Protein AF-A0A7S0PAM9-F1 (afdb_monomer)

Organism: Cafeteria roenbergensis (NCBI:txid33653)

Sequence (234 aa):
PPPTPGAPRRSMYDPDELAEEQRERNLRQQLNKAFRNFVQKTELVAQSEPHSSALEFDAPSRDLSFHGRALREMVEISPCRDCIVSLSENPPFVLSLDDVEHVHFERVIYGAKNFDIAFVLKASAVEPGQDEVRMVTMVPMQHLDTLQKWLVDVVEQLYTQGTRAMNWKTMMAVAREPSFYSDKDEDGEPKPIGWAFLMDSTEGGEEEEDEEEEGEAFEADEDDDDDDDDDDDD

Solvent-accessible surface area (backbone atoms only — not comparable to full-atom values): 14348 Å² total; per-residue (Å²): 134,83,82,83,82,72,82,79,74,80,64,95,69,47,73,66,59,55,54,48,54,52,49,52,53,51,50,52,52,51,49,54,51,51,51,52,54,49,53,55,52,50,34,55,53,30,66,70,37,97,83,48,67,80,55,75,87,79,61,67,39,73,91,67,43,45,55,24,27,62,75,89,54,82,38,65,36,24,39,38,85,62,34,39,35,25,80,89,51,88,81,59,48,77,43,55,53,86,36,48,68,42,37,38,35,24,33,64,46,95,88,50,68,40,27,31,38,38,37,32,44,33,77,89,66,47,56,95,92,55,73,58,57,51,50,36,33,66,28,48,48,90,47,49,68,60,50,56,47,42,32,47,79,72,68,69,42,71,69,41,51,30,60,56,81,78,63,57,74,61,49,53,58,52,64,70,40,76,60,35,68,28,57,36,51,98,90,64,50,81,42,60,46,46,76,53,48,51,52,56,69,62,74,54,92,66,78,83,70,81,83,74,76,91,84,84,91,84,80,88,80,88,76,90,75,89,77,89,81,89,83,90,86,138

InterPro domains:
  IPR011993 PH-like domain superfamily [G3DSA:2.30.29.30] (59-203)
  IPR013719 Histone chaperone RTT106/FACT complex subunit SPT16-like, middle domain [PF08512] (74-151)
  IPR013719 Histone chaperone RTT106/FACT complex subunit SPT16-like, middle domain [SM01287] (66-161)
  IPR040258 FACT complex subunit Spt16 [PTHR13980] (8-233)
  IPR056595 FACT complex subunit SPT16, PH-like domain [PF24824] (9-41)

Mean predicted aligned error: 12.61 Å

Radius of gyration: 29.46 Å; Cα contacts (8 Å, |Δi|>4): 271; chains: 1; bounding box: 86×68×100 Å

Foldseek 3Di:
DDDDDDDDDPPPDDVVVVVVVVVVVVVVVVVVVVVVVVQVVVQVVLVVDPPRDNDHDKDFDPVLWFWWPQDHDTFIWTDIQQWIWGDPDPPIDIGGLVQFDAKEKEQPDPPDQWIKIKGAGDPVNDDPPDDRIGMTTRTGPVSVVVVCCCCCVRVVHDYYYYNHDDPVVVVVVVLPDPCQQDQADPVRDGDDGHPRVSNVNHVDPDDPPPPPDDDDDDDDDDDDDDDDDDDDDD

Structure (mmCIF, N/CA/C/O backbone):
data_AF-A0A7S0PAM9-F1
#
_entry.id   AF-A0A7S0PAM9-F1
#
loop_
_atom_site.group_PDB
_atom_site.id
_atom_site.type_symbol
_atom_site.label_atom_id
_atom_site.label_alt_id
_atom_site.label_comp_id
_atom_site.label_asym_id
_atom_site.label_entity_id
_atom_site.label_seq_id
_atom_site.pdbx_PDB_ins_code
_atom_site.Cartn_x
_atom_site.Cartn_y
_atom_site.Cartn_z
_atom_site.occupancy
_atom_site.B_iso_or_equiv
_atom_site.auth_seq_id
_atom_site.auth_comp_id
_atom_site.auth_asym_id
_atom_site.auth_atom_id
_atom_site.pdbx_PDB_model_num
ATOM 1 N N . PRO A 1 1 ? 15.109 8.811 68.783 1.00 47.62 1 PRO A N 1
ATOM 2 C CA . PRO A 1 1 ? 13.958 8.950 67.859 1.00 47.62 1 PRO A CA 1
ATOM 3 C C . PRO A 1 1 ? 13.937 7.815 66.822 1.00 47.62 1 PRO A C 1
ATOM 5 O O . PRO A 1 1 ? 14.925 7.653 66.110 1.00 47.62 1 PRO A O 1
ATOM 8 N N . PRO A 1 2 ? 12.882 6.984 66.772 1.00 51.91 2 PRO A N 1
ATOM 9 C CA . PRO A 1 2 ? 12.779 5.953 65.748 1.00 51.91 2 PRO A CA 1
ATOM 10 C C . PRO A 1 2 ? 12.394 6.583 64.394 1.00 51.91 2 PRO A C 1
ATOM 12 O O . PRO A 1 2 ? 11.763 7.644 64.378 1.00 51.91 2 PRO A O 1
ATOM 15 N N . PRO A 1 3 ? 12.779 5.961 63.267 1.00 49.53 3 PRO A N 1
ATOM 16 C CA . PRO A 1 3 ? 12.443 6.439 61.931 1.00 49.53 3 PRO A CA 1
ATOM 17 C C . PRO A 1 3 ? 10.945 6.262 61.646 1.00 49.53 3 PRO A C 1
ATOM 19 O O . PRO A 1 3 ? 10.319 5.290 62.071 1.00 49.53 3 PRO A O 1
ATOM 22 N N . THR A 1 4 ? 10.374 7.230 60.936 1.00 55.91 4 THR A N 1
ATOM 23 C CA . THR A 1 4 ? 8.979 7.270 60.487 1.00 55.91 4 THR A CA 1
ATOM 24 C C . THR A 1 4 ? 8.649 6.093 59.555 1.00 55.91 4 THR A C 1
ATOM 26 O O . THR A 1 4 ? 9.453 5.773 58.676 1.00 55.91 4 THR A O 1
ATOM 29 N N . PRO A 1 5 ? 7.479 5.435 59.694 1.00 51.19 5 PRO A N 1
ATOM 30 C CA . PRO A 1 5 ? 7.117 4.304 58.852 1.00 51.19 5 PRO A CA 1
ATOM 31 C C . PRO A 1 5 ? 6.585 4.773 57.494 1.00 51.19 5 PRO A C 1
ATOM 33 O O . PRO A 1 5 ? 5.637 5.548 57.434 1.00 51.19 5 PRO A O 1
ATOM 36 N N . GLY A 1 6 ? 7.175 4.223 56.431 1.00 47.38 6 GLY A N 1
ATOM 37 C CA . GLY A 1 6 ? 6.489 3.815 55.204 1.00 47.38 6 GLY A CA 1
ATOM 38 C C . GLY A 1 6 ? 5.752 4.896 54.418 1.00 47.38 6 GLY A C 1
ATOM 39 O O . GLY A 1 6 ? 4.567 5.131 54.635 1.00 47.38 6 GLY A O 1
ATOM 40 N N . ALA A 1 7 ? 6.410 5.423 53.383 1.00 55.78 7 ALA A N 1
ATOM 41 C CA . ALA A 1 7 ? 5.692 5.907 52.209 1.00 55.78 7 ALA A CA 1
ATOM 42 C C . ALA A 1 7 ? 4.709 4.811 51.739 1.00 55.78 7 ALA A C 1
ATOM 44 O O . ALA A 1 7 ? 5.107 3.638 51.668 1.00 55.78 7 ALA A O 1
ATOM 45 N N . PRO A 1 8 ? 3.4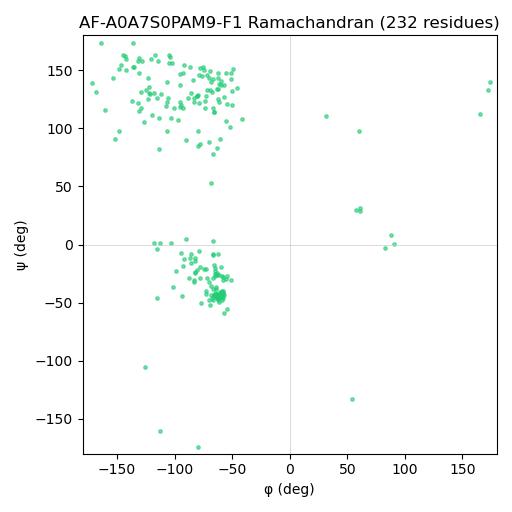37 5.144 51.459 1.00 54.22 8 PRO A N 1
ATOM 46 C CA . PRO A 1 8 ? 2.467 4.151 51.046 1.00 54.22 8 PRO A CA 1
ATOM 47 C C . PRO A 1 8 ? 2.942 3.542 49.731 1.00 54.22 8 PRO A C 1
ATOM 49 O O . PRO A 1 8 ? 3.236 4.236 48.756 1.00 54.22 8 PRO A O 1
ATOM 52 N N . ARG A 1 9 ? 3.050 2.213 49.730 1.00 56.53 9 ARG A N 1
ATOM 53 C CA . ARG A 1 9 ? 3.195 1.420 48.514 1.00 56.53 9 ARG A CA 1
ATOM 54 C C . ARG A 1 9 ? 2.090 1.872 47.563 1.00 56.53 9 ARG A C 1
ATOM 56 O O . ARG A 1 9 ? 0.926 1.777 47.942 1.00 56.53 9 ARG A O 1
ATOM 63 N N . ARG A 1 10 ? 2.462 2.386 46.383 1.00 57.34 10 ARG A N 1
ATOM 64 C CA . ARG A 1 10 ? 1.546 2.658 45.263 1.00 57.34 10 ARG A CA 1
ATOM 65 C C . ARG A 1 10 ? 0.578 1.480 45.167 1.00 57.34 10 ARG A C 1
ATOM 67 O O . ARG A 1 10 ? 1.010 0.363 44.876 1.00 57.34 10 ARG A O 1
ATOM 74 N N . SER A 1 11 ? -0.675 1.717 45.554 1.00 55.22 11 SER A N 1
ATOM 75 C CA . SER A 1 11 ? -1.712 0.696 45.532 1.00 55.22 11 SER A CA 1
ATOM 76 C C . SER A 1 11 ? -1.922 0.357 44.075 1.00 55.22 11 SER A C 1
ATOM 78 O O . SER A 1 11 ? -2.341 1.199 43.298 1.00 55.22 11 SER A O 1
ATOM 80 N N . MET A 1 12 ? -1.593 -0.871 43.702 1.00 58.50 12 MET A N 1
ATOM 81 C CA . MET A 1 12 ? -1.695 -1.378 42.335 1.00 58.50 12 MET A CA 1
ATOM 82 C C . MET A 1 12 ? -3.159 -1.488 41.852 1.00 58.50 12 MET A C 1
ATOM 84 O O . MET A 1 12 ? -3.393 -1.995 40.764 1.00 58.50 12 MET A O 1
ATOM 88 N N . TYR A 1 13 ? -4.113 -1.061 42.691 1.00 62.00 13 TYR A N 1
ATOM 89 C CA . TYR A 1 13 ? -5.561 -1.024 42.518 1.00 62.00 13 TYR A CA 1
ATOM 90 C C . TYR A 1 13 ? -6.109 0.138 43.366 1.00 62.00 13 TYR A C 1
ATOM 92 O O . TYR A 1 13 ? -6.387 -0.034 44.559 1.00 62.00 13 TYR A O 1
ATOM 100 N N . ASP A 1 14 ? -6.208 1.332 42.786 1.00 81.00 14 ASP A N 1
ATOM 101 C CA . ASP A 1 14 ? -7.066 2.394 43.314 1.00 81.00 14 ASP A CA 1
ATOM 102 C C . ASP A 1 14 ? -8.499 2.149 42.789 1.00 81.00 14 ASP A C 1
ATOM 104 O O . ASP A 1 14 ? -8.689 2.031 41.574 1.00 81.00 14 ASP A O 1
ATOM 108 N N . PRO A 1 15 ? -9.517 2.000 43.658 1.00 80.75 15 PRO A N 1
ATOM 109 C CA . PRO A 1 15 ? -10.912 1.877 43.234 1.00 80.75 15 PRO A CA 1
ATOM 110 C C . PRO A 1 15 ? -11.365 2.973 42.262 1.00 80.75 15 PRO A C 1
ATOM 112 O O . PRO A 1 15 ? -12.215 2.702 41.409 1.00 80.75 15 PRO A O 1
ATOM 115 N N . ASP A 1 16 ? -10.794 4.176 42.369 1.00 85.00 16 ASP A N 1
ATOM 116 C CA . ASP A 1 16 ? -11.120 5.294 41.488 1.00 85.00 16 ASP A CA 1
ATOM 117 C C . ASP A 1 16 ? -10.532 5.101 40.078 1.00 85.00 16 ASP A C 1
ATOM 119 O O . ASP A 1 16 ? -11.264 5.270 39.098 1.00 85.00 16 ASP A O 1
ATOM 123 N N . GLU A 1 17 ? -9.280 4.635 39.955 1.00 87.62 17 GLU A N 1
ATOM 124 C CA . GLU A 1 17 ? -8.655 4.288 38.662 1.00 87.62 17 GLU A CA 1
ATOM 125 C C . GLU A 1 17 ? -9.433 3.170 37.951 1.00 87.62 17 GLU A C 1
ATOM 127 O O . GLU A 1 17 ? -9.714 3.247 36.754 1.00 87.62 17 GLU A O 1
ATOM 132 N N . LEU A 1 18 ? -9.864 2.147 38.694 1.00 85.81 18 LEU A N 1
ATOM 133 C CA . LEU A 1 18 ? -10.616 1.023 38.130 1.00 85.81 18 LEU A CA 1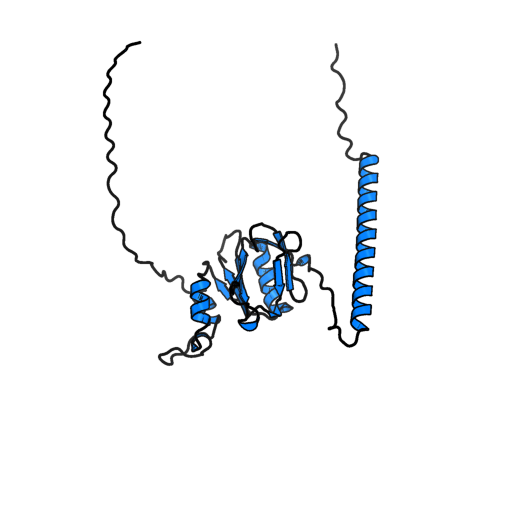
ATOM 134 C C . LEU A 1 18 ? -12.017 1.453 37.660 1.00 85.81 18 LEU A C 1
ATOM 136 O O . LEU A 1 18 ? -12.521 0.980 36.636 1.00 85.81 18 LEU A O 1
ATOM 140 N N . ALA A 1 19 ? -12.652 2.383 38.378 1.00 89.19 19 ALA A N 1
ATOM 141 C CA . ALA A 1 19 ? -13.928 2.969 37.976 1.00 89.19 19 ALA A CA 1
ATOM 142 C C . ALA A 1 19 ? -13.799 3.888 36.748 1.00 89.19 19 ALA A C 1
ATOM 144 O O . ALA A 1 19 ? -14.749 4.005 35.965 1.00 89.19 19 ALA A O 1
ATOM 145 N N . GLU A 1 20 ? -12.666 4.566 36.580 1.00 90.38 20 GLU A N 1
ATOM 146 C CA . GLU A 1 20 ? -12.356 5.362 35.391 1.00 90.38 20 GLU A CA 1
ATOM 147 C C . GLU A 1 20 ? -12.099 4.467 34.173 1.00 90.38 20 GLU A C 1
ATOM 149 O O . GLU A 1 20 ? -12.764 4.634 33.148 1.00 90.38 20 GLU A O 1
ATOM 154 N N . GLU A 1 21 ? -11.278 3.424 34.319 1.00 91.56 21 GLU A N 1
ATOM 155 C CA . GLU A 1 21 ? -11.007 2.453 33.253 1.00 91.56 21 GLU A CA 1
ATOM 156 C C . GLU A 1 21 ? -12.298 1.761 32.778 1.00 91.56 21 GLU A C 1
ATOM 158 O O . GLU A 1 21 ? -12.551 1.606 31.578 1.00 91.56 21 GLU A O 1
ATOM 163 N N . GLN A 1 22 ? -13.182 1.386 33.710 1.00 90.50 22 GLN A N 1
ATOM 164 C CA . GLN A 1 22 ? -14.477 0.797 33.370 1.00 90.50 22 GLN A CA 1
ATOM 165 C C . GLN A 1 22 ? -15.374 1.789 32.608 1.00 90.50 22 GLN A C 1
ATOM 167 O O . GLN A 1 22 ? -16.090 1.392 31.682 1.00 90.50 22 GLN A O 1
ATOM 172 N N . ARG A 1 23 ? -15.349 3.079 32.973 1.00 92.69 23 ARG A N 1
ATOM 173 C CA . ARG A 1 23 ? -16.097 4.132 32.268 1.00 92.69 23 ARG A CA 1
ATOM 174 C C . ARG A 1 23 ? -15.573 4.338 30.853 1.00 92.69 23 ARG A C 1
ATOM 176 O O . ARG A 1 23 ? -16.384 4.378 29.928 1.00 92.69 23 ARG A O 1
ATOM 183 N N . GLU A 1 24 ? -14.258 4.391 30.670 1.00 93.81 24 GLU A N 1
ATOM 184 C CA . GLU A 1 24 ? -13.633 4.526 29.354 1.00 93.81 24 GLU A CA 1
ATOM 185 C C . GLU A 1 24 ? -13.965 3.330 28.451 1.00 93.81 24 GLU A C 1
ATOM 187 O O . GLU A 1 24 ? -14.416 3.500 27.313 1.00 93.81 24 GLU A O 1
ATOM 192 N N . ARG A 1 25 ? -13.857 2.103 28.980 1.00 92.44 25 ARG A N 1
ATOM 193 C CA . ARG A 1 25 ? -14.237 0.876 28.261 1.00 92.44 25 ARG A CA 1
ATOM 194 C C . ARG A 1 25 ? -15.704 0.900 27.829 1.00 92.44 25 ARG A C 1
ATOM 196 O O . ARG A 1 25 ? -16.005 0.590 26.674 1.00 92.44 25 ARG A O 1
ATOM 203 N N . ASN A 1 26 ? -16.612 1.294 28.722 1.00 94.62 26 ASN A N 1
ATOM 204 C CA . ASN A 1 26 ? -18.040 1.396 28.414 1.00 94.62 26 ASN A CA 1
ATOM 205 C C . ASN A 1 26 ? -18.318 2.458 27.339 1.00 94.62 26 ASN A C 1
ATOM 207 O O . ASN A 1 26 ? -19.094 2.202 26.415 1.00 94.62 26 ASN A O 1
ATOM 211 N N . LEU A 1 27 ? -17.663 3.620 27.422 1.00 95.19 27 LEU A N 1
ATOM 212 C CA . LEU A 1 27 ? -17.784 4.681 26.423 1.00 95.19 27 LEU A CA 1
ATOM 213 C C . LEU A 1 27 ? -17.289 4.204 25.053 1.00 95.19 27 LEU A C 1
ATOM 215 O O . LEU A 1 27 ? -18.014 4.323 24.066 1.00 95.19 27 LEU A O 1
ATOM 219 N N . ARG A 1 28 ? -16.108 3.577 24.988 1.00 94.12 28 ARG A N 1
ATOM 220 C CA . ARG A 1 28 ? -15.553 3.012 23.749 1.00 94.12 28 ARG A CA 1
ATOM 221 C C . ARG A 1 28 ? -16.487 1.976 23.124 1.00 94.12 28 ARG A C 1
ATOM 223 O O . ARG A 1 28 ? -16.693 1.982 21.912 1.00 94.12 28 ARG A O 1
ATOM 230 N N . GLN A 1 29 ? -17.091 1.102 23.930 1.00 94.88 29 GLN A N 1
ATOM 231 C CA . GLN A 1 29 ? -18.066 0.121 23.441 1.00 94.88 29 GLN A CA 1
ATOM 232 C C . GLN A 1 29 ? -19.335 0.783 22.891 1.00 94.88 29 GLN A C 1
ATOM 234 O O . GLN A 1 29 ? -19.818 0.382 21.828 1.00 94.88 29 GLN A O 1
ATOM 239 N N . GLN A 1 30 ? -19.866 1.799 23.579 1.00 96.19 30 GLN A N 1
ATOM 240 C CA . GLN A 1 30 ? -21.028 2.551 23.104 1.00 96.19 30 GLN A CA 1
ATOM 241 C C . GLN A 1 30 ? -20.733 3.281 21.793 1.00 96.19 30 GLN A C 1
ATOM 243 O O . GLN A 1 30 ? -21.527 3.170 20.858 1.00 96.19 30 GLN A O 1
ATOM 248 N N . LEU A 1 31 ? -19.584 3.955 21.695 1.00 96.50 31 LEU A N 1
ATOM 249 C CA . LEU A 1 31 ? -19.150 4.642 20.478 1.00 96.50 31 LEU A CA 1
ATOM 250 C C . LEU A 1 31 ? -18.983 3.657 19.320 1.00 96.50 31 LEU A C 1
ATOM 252 O O . LEU A 1 31 ? -19.593 3.848 18.273 1.00 96.50 31 LEU A O 1
ATOM 256 N N . ASN A 1 32 ? -18.273 2.545 19.522 1.00 94.12 32 ASN A N 1
ATOM 257 C CA . ASN A 1 32 ? -18.110 1.517 18.490 1.00 94.12 32 ASN A CA 1
ATOM 258 C C . ASN A 1 32 ? -19.457 0.964 18.005 1.00 94.12 32 ASN A C 1
ATOM 260 O O . ASN A 1 32 ? -19.649 0.741 16.810 1.00 94.12 32 ASN A O 1
ATOM 264 N N . LYS A 1 33 ? -20.413 0.749 18.916 1.00 95.50 33 LYS A N 1
ATOM 265 C CA . 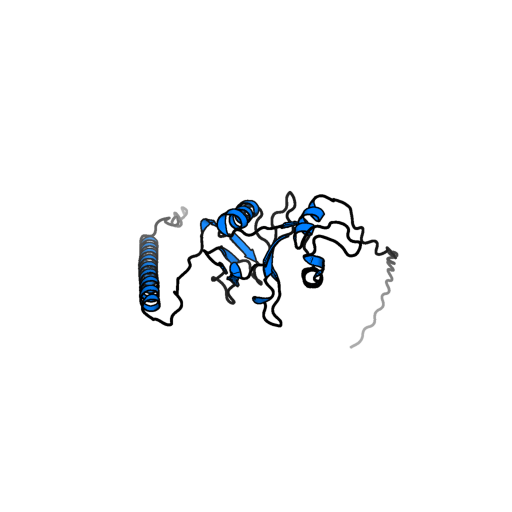LYS A 1 33 ? -21.764 0.304 18.554 1.00 95.50 33 LYS A CA 1
ATOM 266 C C . LYS A 1 33 ? -22.511 1.370 17.751 1.00 95.50 33 LYS A C 1
ATOM 268 O O . LYS A 1 33 ? -23.167 1.033 16.768 1.00 95.50 33 LYS A O 1
ATOM 273 N N . ALA A 1 34 ? -22.419 2.635 18.154 1.00 96.38 34 ALA A N 1
ATOM 274 C CA . ALA A 1 34 ? -23.038 3.745 17.439 1.00 96.38 34 ALA A CA 1
ATOM 275 C C . ALA A 1 34 ? -22.463 3.896 16.020 1.00 96.38 34 ALA A C 1
ATOM 277 O O . ALA A 1 34 ? -23.238 3.979 15.071 1.00 96.38 34 ALA A O 1
ATOM 278 N N . PHE A 1 35 ? -21.137 3.832 15.868 1.00 95.50 35 PHE A N 1
ATOM 279 C CA . PHE A 1 35 ? -20.457 3.900 14.571 1.00 95.50 35 PHE A CA 1
ATOM 280 C C . PHE A 1 35 ? -20.840 2.741 13.650 1.00 95.50 35 PHE A C 1
ATOM 282 O O . PHE A 1 35 ? -21.212 2.979 12.506 1.00 95.50 35 PHE A O 1
ATOM 289 N N . ARG A 1 36 ? -20.851 1.497 14.147 1.00 93.69 36 ARG A N 1
ATOM 290 C CA . ARG A 1 36 ? -21.301 0.344 13.343 1.00 93.69 36 ARG A CA 1
ATOM 291 C C . ARG A 1 36 ? -22.742 0.503 12.864 1.00 93.69 36 ARG A C 1
ATOM 293 O O . ARG A 1 36 ? -23.030 0.255 11.701 1.00 93.69 36 ARG A O 1
ATOM 300 N N . ASN A 1 37 ? -23.638 0.957 13.742 1.00 95.38 37 ASN A N 1
ATOM 301 C CA . ASN A 1 37 ? -25.027 1.217 13.364 1.00 95.38 37 ASN A CA 1
ATOM 302 C C . ASN A 1 37 ? -25.143 2.335 12.318 1.00 95.38 37 ASN A C 1
ATOM 304 O O . ASN A 1 37 ? -26.027 2.284 11.468 1.00 95.38 37 ASN A O 1
ATOM 308 N N . PHE A 1 38 ? -24.298 3.362 12.409 1.00 95.75 38 PHE A N 1
ATOM 309 C CA . PHE A 1 38 ? -24.263 4.453 11.442 1.00 95.75 38 PHE A CA 1
ATOM 310 C C . PHE A 1 38 ? -23.796 3.969 10.064 1.00 95.75 38 PHE A C 1
ATOM 312 O O . PHE A 1 38 ? -24.479 4.239 9.078 1.00 95.75 38 PHE A O 1
ATOM 319 N N . VAL A 1 39 ? -22.703 3.201 10.014 1.00 93.88 39 VAL A N 1
ATOM 320 C CA . VAL A 1 39 ? -22.174 2.581 8.788 1.00 93.88 39 VAL A CA 1
ATOM 321 C C . VAL A 1 39 ? -23.258 1.746 8.104 1.00 93.88 39 VAL A C 1
ATOM 323 O O . VAL A 1 39 ? -23.657 2.066 6.990 1.00 93.88 39 VAL A O 1
ATOM 326 N N . GLN A 1 40 ? -23.858 0.793 8.827 1.00 90.94 40 GLN A N 1
ATOM 327 C CA . GLN A 1 40 ? -24.903 -0.084 8.282 1.00 90.94 40 GLN A CA 1
ATOM 328 C C . GLN A 1 40 ? -26.110 0.688 7.737 1.00 90.94 40 GLN A C 1
ATOM 330 O O . GLN A 1 40 ? -26.654 0.358 6.688 1.00 90.94 40 GLN A O 1
ATOM 335 N N . LYS A 1 41 ? -26.561 1.730 8.446 1.00 92.44 41 LYS A N 1
ATOM 336 C CA . LYS A 1 41 ? -27.680 2.557 7.972 1.00 92.44 41 LYS A CA 1
ATOM 337 C C . LYS A 1 41 ? -27.318 3.348 6.722 1.00 92.44 41 LYS A C 1
ATOM 339 O O . LYS A 1 41 ? -28.169 3.504 5.856 1.00 92.44 41 LYS A O 1
ATOM 344 N N . THR A 1 42 ? -26.090 3.849 6.646 1.00 91.25 42 THR A N 1
ATOM 345 C CA . THR A 1 42 ? -25.610 4.612 5.491 1.00 91.25 42 THR A CA 1
ATOM 346 C C . THR A 1 42 ? -25.537 3.726 4.251 1.00 91.25 42 THR A C 1
ATOM 348 O O . THR A 1 42 ? -26.041 4.123 3.206 1.00 91.25 42 THR A O 1
ATOM 351 N N . GLU A 1 43 ? -25.024 2.501 4.384 1.00 90.12 43 GLU A N 1
ATOM 352 C CA . GLU A 1 43 ? -25.003 1.510 3.297 1.00 90.12 43 GLU A CA 1
ATOM 353 C C . GLU A 1 43 ? -26.416 1.157 2.819 1.00 90.12 43 GLU A C 1
ATOM 355 O O . GLU A 1 43 ? -26.683 1.168 1.621 1.00 90.12 43 GLU A O 1
ATOM 360 N N . LEU A 1 44 ? -27.356 0.919 3.744 1.00 88.2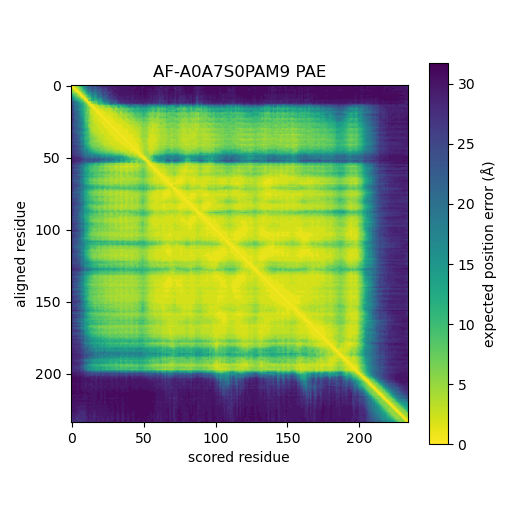5 44 LEU A N 1
ATOM 361 C CA . LEU A 1 44 ? -28.754 0.632 3.396 1.00 88.25 44 LEU A CA 1
ATOM 362 C C . LEU A 1 44 ? -29.417 1.782 2.627 1.00 88.25 44 LEU A C 1
ATOM 364 O O . LEU A 1 44 ? -30.172 1.540 1.686 1.00 88.25 44 LEU A O 1
ATOM 368 N N . VAL A 1 45 ? -29.150 3.028 3.026 1.00 88.50 45 VAL A N 1
ATOM 369 C CA . VAL A 1 45 ? -29.665 4.210 2.322 1.00 88.50 45 VAL A CA 1
ATOM 370 C C . VAL A 1 45 ? -29.028 4.320 0.938 1.00 88.50 45 VAL A C 1
ATOM 372 O O . VAL A 1 45 ? -29.755 4.483 -0.039 1.00 88.50 45 VAL A O 1
ATOM 375 N N . ALA A 1 46 ? -27.708 4.161 0.829 1.00 86.62 46 ALA A N 1
ATOM 376 C CA . ALA A 1 46 ? -27.006 4.216 -0.451 1.00 86.62 46 ALA A CA 1
ATOM 377 C C . ALA A 1 46 ? -27.509 3.147 -1.436 1.00 86.62 46 ALA A C 1
ATOM 379 O O . ALA A 1 46 ? -27.754 3.452 -2.596 1.00 86.62 46 ALA A O 1
ATOM 380 N N . GLN A 1 47 ? -27.764 1.922 -0.967 1.00 83.81 47 GLN A N 1
ATOM 381 C CA . GLN A 1 47 ? -28.328 0.840 -1.786 1.00 83.81 47 GLN A CA 1
ATOM 382 C C . GLN A 1 47 ? -29.755 1.12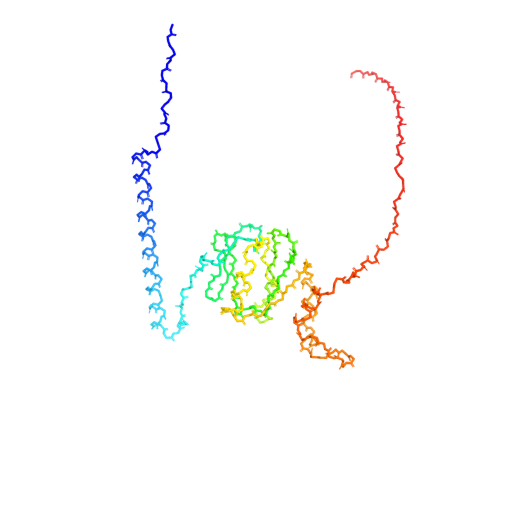4 -2.281 1.00 83.81 47 GLN A C 1
ATOM 384 O O . GLN A 1 47 ? -30.182 0.561 -3.289 1.00 83.81 47 GLN A O 1
ATOM 389 N N . SER A 1 48 ? -30.513 1.964 -1.571 1.00 82.50 48 SER A N 1
ATOM 390 C CA . SER A 1 48 ? -31.883 2.323 -1.953 1.00 82.50 48 SER A CA 1
ATOM 391 C C . SER A 1 48 ? -31.961 3.426 -3.014 1.00 82.50 48 SER A C 1
ATOM 393 O O . SER A 1 48 ? -33.017 3.608 -3.621 1.00 82.50 48 SER A O 1
ATOM 395 N N . GLU A 1 49 ? -30.857 4.135 -3.266 1.00 83.06 49 GLU A N 1
ATOM 396 C CA . GLU A 1 49 ? -30.799 5.252 -4.204 1.00 83.06 49 GLU A CA 1
ATOM 397 C C . GLU A 1 49 ? -30.361 4.784 -5.605 1.00 83.06 49 GLU A C 1
ATOM 399 O O . GLU A 1 49 ? -29.225 4.345 -5.783 1.00 83.06 49 GLU A O 1
ATOM 404 N N . PRO A 1 50 ? -31.204 4.924 -6.648 1.00 72.56 50 PRO A N 1
ATOM 405 C CA . PRO A 1 50 ? -30.944 4.345 -7.972 1.00 72.56 50 PRO A CA 1
ATOM 406 C C . PRO A 1 50 ? -29.745 4.942 -8.731 1.00 72.56 50 PRO A C 1
ATOM 408 O O . PRO A 1 50 ? -29.376 4.421 -9.780 1.00 72.56 50 PRO A O 1
ATOM 411 N N . HIS A 1 51 ? -29.162 6.036 -8.232 1.00 71.31 51 HIS A N 1
ATOM 412 C CA . HIS A 1 51 ? -28.006 6.722 -8.828 1.00 71.31 51 HIS A CA 1
ATOM 413 C C . HIS A 1 51 ? -26.780 6.731 -7.907 1.00 71.31 51 HIS A C 1
ATOM 415 O O . HIS A 1 51 ? -25.761 7.318 -8.264 1.00 71.31 51 HIS A O 1
ATOM 421 N N . SER A 1 52 ? -26.866 6.113 -6.725 1.00 67.12 52 SER A N 1
ATOM 422 C CA . SER A 1 52 ? -25.690 5.896 -5.894 1.00 67.12 52 SER A CA 1
ATOM 423 C C . SER A 1 52 ? -24.995 4.635 -6.389 1.00 67.12 52 SER A C 1
ATOM 425 O O . SER A 1 52 ? -25.606 3.568 -6.458 1.00 67.12 52 SER A O 1
ATOM 427 N N . SER A 1 53 ? -23.703 4.736 -6.702 1.00 64.75 53 SER A N 1
ATOM 428 C CA . SER A 1 53 ? -22.841 3.556 -6.664 1.00 64.75 53 SER A CA 1
ATOM 429 C C . SER A 1 53 ? -23.026 2.868 -5.309 1.00 64.75 53 SER A C 1
ATOM 431 O O . SER A 1 53 ? -23.327 3.533 -4.310 1.00 64.75 53 SER A O 1
ATOM 433 N N . ALA A 1 54 ? -22.913 1.539 -5.287 1.00 72.94 54 ALA A N 1
ATOM 434 C CA . ALA A 1 54 ? -23.019 0.755 -4.063 1.00 72.94 54 ALA A CA 1
ATOM 435 C C . ALA A 1 54 ? -21.905 1.189 -3.096 1.00 72.94 54 ALA A C 1
ATOM 437 O O . ALA A 1 54 ? -20.785 0.699 -3.168 1.00 72.94 54 ALA A O 1
ATOM 438 N N . LEU A 1 55 ? -22.201 2.177 -2.249 1.00 83.50 55 LEU A N 1
ATOM 439 C CA . LEU A 1 55 ? -21.294 2.653 -1.219 1.00 83.50 55 LEU A CA 1
ATOM 440 C C . LEU A 1 55 ? -21.126 1.520 -0.214 1.00 83.50 55 LEU A C 1
ATOM 442 O O . LEU A 1 55 ? -22.094 1.116 0.433 1.00 83.50 55 LEU A O 1
ATOM 446 N N . GLU A 1 56 ? -19.899 1.043 -0.089 1.00 85.50 56 GLU A N 1
ATOM 447 C CA . GLU A 1 56 ? -19.509 0.018 0.863 1.00 85.50 56 GLU A CA 1
ATOM 448 C C . GLU A 1 56 ? -18.407 0.581 1.752 1.00 85.50 56 GLU A C 1
ATOM 450 O O . GLU A 1 56 ? -17.479 1.238 1.274 1.00 85.50 56 GLU A O 1
ATOM 455 N N . PHE A 1 57 ? -18.518 0.349 3.057 1.00 89.25 57 PHE A N 1
ATOM 456 C CA . PHE A 1 57 ? -17.463 0.720 3.984 1.00 89.25 57 PHE A CA 1
ATOM 457 C C . PHE A 1 57 ? -16.464 -0.422 4.105 1.00 89.25 57 PHE A C 1
ATOM 459 O O . PHE A 1 57 ? -16.811 -1.552 4.442 1.00 89.25 57 PHE A O 1
ATOM 466 N N . ASP A 1 58 ? -15.201 -0.094 3.871 1.00 89.50 58 ASP A N 1
ATOM 467 C CA . ASP A 1 58 ? -14.089 -1.011 4.068 1.00 89.50 58 ASP A CA 1
ATOM 468 C C . ASP A 1 58 ? -13.508 -0.865 5.488 1.00 89.50 58 ASP A C 1
ATOM 470 O O . ASP A 1 58 ? -13.643 0.179 6.139 1.00 89.50 58 ASP A O 1
ATOM 474 N N . ALA A 1 59 ? -12.886 -1.927 5.996 1.00 89.94 59 ALA A N 1
ATOM 475 C CA . ALA A 1 59 ? -12.321 -1.977 7.336 1.00 89.94 59 ALA A CA 1
ATOM 476 C C . ALA A 1 59 ? -10.868 -2.477 7.296 1.00 89.94 59 ALA A C 1
ATOM 478 O O . ALA A 1 59 ? -10.609 -3.538 6.729 1.00 89.94 59 ALA A O 1
ATOM 479 N N . PRO A 1 60 ? -9.929 -1.787 7.969 1.00 92.19 60 PRO A N 1
ATOM 480 C CA . PRO A 1 60 ? -8.540 -2.223 7.989 1.00 92.19 60 PRO A CA 1
ATOM 481 C C . PRO A 1 60 ? -8.352 -3.590 8.659 1.00 92.19 60 PRO A C 1
ATOM 483 O O . PRO A 1 60 ? -8.857 -3.842 9.762 1.00 92.19 60 PRO A O 1
ATOM 486 N N . SER A 1 61 ? -7.570 -4.450 8.013 1.00 91.31 61 SER A N 1
ATOM 487 C CA . SER A 1 61 ? -7.156 -5.756 8.511 1.00 91.31 61 SER A CA 1
ATOM 488 C C . SER A 1 61 ? -6.003 -5.603 9.498 1.00 91.31 61 SER A C 1
ATOM 490 O O . SER A 1 61 ? -4.837 -5.504 9.122 1.00 91.31 61 SER A O 1
ATOM 492 N N . ARG A 1 62 ? -6.342 -5.606 10.791 1.00 87.88 62 ARG A N 1
ATOM 493 C CA . ARG A 1 62 ? -5.376 -5.419 11.890 1.00 87.88 62 ARG A CA 1
ATOM 494 C C . ARG A 1 62 ? -4.261 -6.463 11.919 1.00 87.88 62 ARG A C 1
ATOM 496 O O . ARG A 1 62 ? -3.179 -6.169 12.411 1.00 87.88 62 ARG A O 1
ATOM 503 N N . ASP A 1 63 ? -4.522 -7.661 11.404 1.00 89.38 63 ASP A N 1
ATOM 504 C CA . ASP A 1 63 ? -3.548 -8.757 11.385 1.00 89.38 63 ASP A CA 1
ATOM 505 C C . ASP A 1 63 ? -2.448 -8.537 10.334 1.00 89.38 63 ASP A C 1
ATOM 507 O O . ASP A 1 63 ? -1.363 -9.106 10.439 1.00 89.38 63 ASP A O 1
ATOM 511 N N . LEU A 1 64 ? -2.724 -7.697 9.332 1.00 93.12 64 LEU A N 1
ATOM 512 C CA . LEU A 1 64 ? -1.787 -7.311 8.278 1.00 93.12 64 LEU A CA 1
ATOM 513 C C . LEU A 1 64 ? -1.216 -5.904 8.492 1.00 93.12 64 LEU A C 1
ATOM 515 O O . LEU A 1 64 ? -0.443 -5.433 7.662 1.00 93.12 64 LEU A O 1
ATOM 519 N N . SER A 1 65 ? -1.587 -5.226 9.581 1.00 95.94 65 SER A N 1
ATOM 520 C CA . SER A 1 65 ? -1.080 -3.895 9.903 1.00 95.94 65 SER A CA 1
ATOM 521 C C . SER A 1 65 ? 0.402 -3.938 10.274 1.00 95.94 65 SER A C 1
ATOM 523 O O . SER A 1 65 ? 0.871 -4.821 10.997 1.00 95.94 65 SER A O 1
ATOM 525 N N . PHE A 1 66 ? 1.144 -2.940 9.812 1.00 96.75 66 PHE A N 1
ATOM 526 C CA . PHE A 1 66 ? 2.564 -2.775 10.100 1.00 96.75 66 PHE A CA 1
ATOM 527 C C . PHE A 1 66 ? 2.901 -1.294 10.256 1.00 96.75 6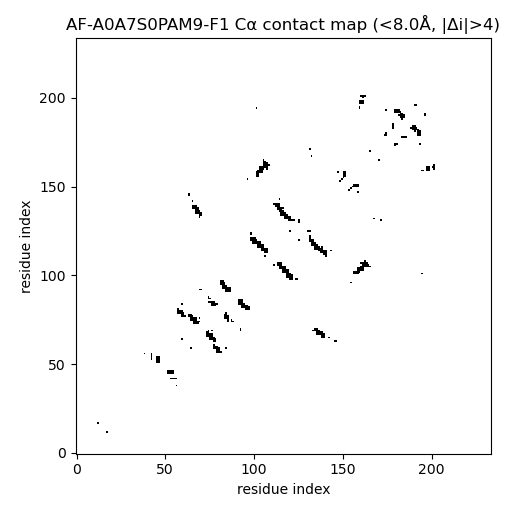6 PHE A C 1
ATOM 529 O O . PHE A 1 66 ? 2.145 -0.423 9.840 1.00 96.75 66 PHE A O 1
ATOM 536 N N . HIS A 1 67 ? 4.040 -0.994 10.873 1.00 97.00 67 HIS A N 1
ATOM 537 C CA . HIS A 1 67 ? 4.523 0.383 10.957 1.00 97.00 67 HIS A CA 1
ATOM 538 C C . HIS A 1 67 ? 5.505 0.661 9.825 1.00 97.00 67 HIS A C 1
ATOM 540 O O . HIS A 1 67 ? 6.375 -0.159 9.537 1.00 97.00 67 HIS A O 1
ATOM 546 N N . GLY A 1 68 ? 5.381 1.829 9.209 1.00 96.94 68 GLY A N 1
ATOM 547 C CA . GLY A 1 68 ? 6.265 2.292 8.148 1.00 96.94 68 GLY A CA 1
ATOM 548 C C . GLY A 1 68 ? 6.112 3.791 7.939 1.00 96.94 68 GLY A C 1
ATOM 549 O O . GLY A 1 68 ? 5.242 4.435 8.524 1.00 96.94 68 GLY A O 1
ATOM 550 N N . ARG A 1 69 ? 6.960 4.361 7.092 1.00 96.56 69 ARG A N 1
ATOM 551 C CA . ARG A 1 69 ? 6.924 5.772 6.722 1.00 96.56 69 ARG A CA 1
ATOM 552 C C . ARG A 1 69 ? 6.395 5.911 5.299 1.00 96.56 69 ARG A C 1
ATOM 554 O O . ARG A 1 69 ? 7.150 5.736 4.343 1.00 96.56 69 ARG A O 1
ATOM 561 N N . ALA A 1 70 ? 5.101 6.207 5.188 1.00 92.75 70 ALA A N 1
ATOM 562 C CA . ALA A 1 70 ? 4.408 6.444 3.915 1.00 92.75 70 ALA A CA 1
ATOM 563 C C . ALA A 1 70 ? 4.564 7.886 3.401 1.00 92.75 70 ALA A C 1
ATOM 565 O O . ALA A 1 70 ? 4.560 8.141 2.203 1.00 92.75 70 ALA A O 1
ATOM 566 N N . LEU A 1 71 ? 4.689 8.842 4.325 1.00 88.81 71 LEU A N 1
ATOM 567 C CA . LEU A 1 71 ? 4.922 10.253 4.026 1.00 88.81 71 LEU A CA 1
ATOM 568 C C . LEU A 1 71 ? 6.165 10.716 4.790 1.00 88.81 71 LEU A C 1
ATOM 570 O O . LEU A 1 71 ? 7.284 10.358 4.436 1.00 88.81 71 LEU A O 1
ATOM 574 N N . ARG A 1 72 ? 5.983 11.492 5.863 1.00 87.81 72 ARG A N 1
ATOM 575 C CA . ARG A 1 72 ? 7.087 12.014 6.685 1.00 87.81 72 ARG A CA 1
ATOM 576 C C . ARG A 1 72 ? 7.284 11.238 7.980 1.00 87.81 72 ARG A C 1
ATOM 578 O O . ARG A 1 72 ? 8.422 11.013 8.377 1.00 87.81 72 ARG A O 1
ATOM 585 N N . GLU A 1 73 ? 6.190 10.786 8.580 1.00 90.75 73 GLU A N 1
ATOM 586 C CA . GLU A 1 73 ? 6.189 10.161 9.901 1.00 90.75 73 GLU A CA 1
ATOM 587 C C . GLU A 1 73 ? 6.071 8.639 9.828 1.00 90.75 73 GLU A C 1
ATOM 589 O O . GLU A 1 73 ? 5.538 8.081 8.864 1.00 90.75 73 GLU A O 1
ATOM 594 N N . MET A 1 74 ? 6.554 7.977 10.881 1.00 94.88 74 MET A N 1
ATOM 595 C CA . MET A 1 74 ? 6.282 6.563 11.124 1.00 94.88 74 MET A CA 1
ATOM 596 C C . MET A 1 74 ? 4.840 6.407 11.598 1.00 94.88 74 MET A C 1
ATOM 598 O O . MET A 1 74 ? 4.476 6.901 12.663 1.00 94.88 74 MET A O 1
ATOM 602 N N . VAL A 1 75 ? 4.036 5.697 10.817 1.00 95.69 75 VAL A N 1
ATOM 603 C CA . VAL A 1 75 ? 2.603 5.510 11.053 1.00 95.69 75 VAL A CA 1
ATOM 604 C C . VAL A 1 75 ? 2.228 4.039 10.937 1.00 95.69 75 VAL A C 1
ATOM 606 O O . VAL A 1 75 ? 2.934 3.256 10.299 1.00 95.69 75 VAL A O 1
ATOM 609 N N . GLU A 1 76 ? 1.110 3.658 11.552 1.00 96.31 76 GLU A N 1
ATOM 610 C CA . GLU A 1 76 ? 0.495 2.357 11.301 1.00 96.31 76 GLU A CA 1
ATOM 611 C C . GLU A 1 76 ? -0.165 2.384 9.919 1.00 96.31 76 GLU A C 1
ATOM 613 O O . GLU A 1 76 ? -1.012 3.231 9.629 1.00 96.31 76 GLU A O 1
ATOM 618 N N . ILE A 1 77 ? 0.238 1.456 9.062 1.00 96.81 77 ILE A N 1
ATOM 619 C CA . ILE A 1 77 ? -0.293 1.258 7.720 1.00 96.81 77 ILE A CA 1
ATOM 620 C C . ILE A 1 77 ? -1.028 -0.068 7.735 1.00 96.81 77 ILE A C 1
ATOM 622 O O . ILE A 1 77 ? -0.514 -1.080 8.211 1.00 96.81 77 ILE A O 1
ATOM 626 N N . SER A 1 78 ? -2.260 -0.047 7.249 1.00 96.00 78 SER A N 1
ATOM 627 C CA . SER A 1 78 ? -3.160 -1.184 7.324 1.00 96.00 78 SER A CA 1
ATOM 628 C C . SER A 1 78 ? -3.786 -1.441 5.960 1.00 96.00 78 SER A C 1
ATOM 630 O O . SER A 1 78 ? -4.445 -0.549 5.418 1.00 96.00 78 SER A O 1
ATOM 632 N N . PRO A 1 79 ? -3.605 -2.645 5.401 1.00 94.88 79 PRO A N 1
ATOM 633 C CA . PRO A 1 79 ? -4.397 -3.102 4.273 1.00 94.88 79 PRO A CA 1
ATOM 634 C C . PRO A 1 79 ? -5.875 -3.203 4.641 1.00 94.88 79 PRO A C 1
ATOM 636 O O . PRO A 1 79 ? -6.221 -3.623 5.746 1.00 94.88 79 PRO A O 1
ATOM 639 N N . CYS A 1 80 ? -6.737 -2.861 3.703 1.00 93.56 80 CYS A N 1
ATOM 640 C CA . CYS A 1 80 ? -8.166 -3.127 3.719 1.00 93.56 80 CYS A CA 1
ATOM 641 C C . CYS A 1 80 ? -8.488 -4.131 2.592 1.00 93.56 80 CYS A C 1
ATOM 643 O O . CYS A 1 80 ? -7.593 -4.849 2.139 1.00 93.56 80 CYS A O 1
ATOM 645 N N . ARG A 1 81 ? -9.747 -4.217 2.153 1.00 89.75 81 ARG A N 1
ATOM 646 C CA . ARG A 1 81 ? -10.143 -5.052 1.013 1.00 89.75 81 ARG A CA 1
ATOM 647 C C . ARG A 1 81 ? -9.595 -4.497 -0.304 1.00 89.75 81 ARG A C 1
ATOM 649 O O . ARG A 1 81 ? -8.913 -5.224 -1.013 1.00 89.75 81 ARG A O 1
ATOM 656 N N . ASP A 1 82 ? -9.841 -3.215 -0.579 1.00 90.56 82 ASP A 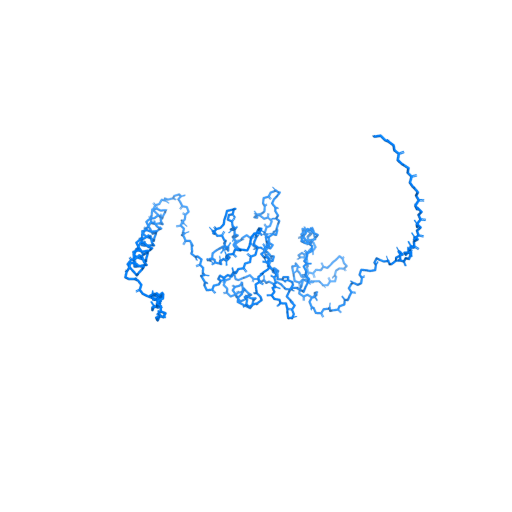N 1
ATOM 657 C CA . ASP A 1 82 ? -9.560 -2.612 -1.898 1.00 90.56 82 ASP A CA 1
ATOM 658 C C . ASP A 1 82 ? -8.470 -1.527 -1.849 1.00 90.56 82 ASP A C 1
ATOM 660 O O . ASP A 1 82 ? -8.076 -0.952 -2.863 1.00 90.56 82 ASP A O 1
ATOM 664 N N . CYS A 1 83 ? -7.976 -1.200 -0.656 1.00 94.69 83 CYS A N 1
ATOM 665 C CA . CYS A 1 83 ? -7.005 -0.129 -0.456 1.00 94.69 83 CYS A CA 1
ATOM 666 C C . CYS A 1 83 ? -6.011 -0.459 0.657 1.00 94.69 83 CYS A C 1
ATOM 668 O O . CYS A 1 83 ? -6.249 -1.325 1.493 1.00 94.69 83 CYS A O 1
ATOM 670 N N . ILE A 1 84 ? -4.898 0.264 0.696 1.00 95.81 84 ILE A N 1
ATOM 671 C CA . ILE A 1 84 ? -3.972 0.298 1.827 1.00 95.81 84 ILE A CA 1
ATOM 672 C C . ILE A 1 84 ? -3.927 1.721 2.378 1.00 95.81 84 ILE A C 1
ATOM 674 O O . ILE A 1 84 ? -3.816 2.692 1.624 1.00 95.81 84 ILE A O 1
ATOM 678 N N . VAL A 1 85 ? -4.079 1.857 3.698 1.00 96.00 85 VAL A N 1
ATOM 679 C CA . VAL A 1 85 ? -4.340 3.160 4.321 1.00 96.00 85 VAL A CA 1
ATOM 680 C C . VAL A 1 85 ? -3.527 3.401 5.585 1.00 96.00 85 VAL A C 1
ATOM 682 O O . VAL A 1 85 ? -3.204 2.482 6.334 1.00 96.00 85 VAL A O 1
ATOM 685 N N . SER A 1 86 ? -3.271 4.674 5.862 1.00 95.00 86 SER A N 1
ATOM 686 C CA . SER A 1 86 ? -2.973 5.198 7.190 1.00 95.00 86 SER A CA 1
ATOM 687 C C . SER A 1 86 ? -3.863 6.413 7.429 1.00 95.00 86 SER A C 1
ATOM 689 O O . SER A 1 86 ? -3.777 7.419 6.723 1.00 95.00 86 SER A O 1
ATOM 691 N N . LEU A 1 87 ? -4.759 6.282 8.407 1.00 92.31 87 LEU A N 1
ATOM 692 C CA . LEU A 1 87 ? -5.805 7.264 8.716 1.00 92.31 87 LEU A CA 1
ATOM 693 C C . LEU A 1 87 ? -5.587 7.955 10.070 1.00 92.31 87 LEU A C 1
ATOM 695 O O . LEU A 1 87 ? -6.431 8.738 10.500 1.00 92.31 87 LEU A O 1
ATOM 699 N N . SER A 1 88 ? -4.500 7.624 10.774 1.00 86.56 88 SER A N 1
ATOM 700 C CA . SER A 1 88 ? -4.193 8.186 12.092 1.00 86.56 88 SER A CA 1
ATOM 701 C C . SER A 1 88 ? -3.624 9.599 12.009 1.00 86.56 88 SER A C 1
ATOM 703 O O . SER A 1 88 ? -3.824 10.383 12.931 1.00 86.56 88 SER A O 1
ATOM 705 N N . GLU A 1 89 ? -2.944 9.920 10.907 1.00 87.00 89 GLU A N 1
ATOM 706 C CA . GLU A 1 89 ? -2.259 11.193 10.698 1.00 87.00 89 GLU A CA 1
ATOM 707 C C . GLU A 1 89 ? -2.891 12.013 9.572 1.00 87.00 89 GLU A C 1
ATOM 709 O O . GLU A 1 89 ? -3.562 11.486 8.682 1.00 87.00 89 GLU A O 1
ATOM 714 N N . ASN A 1 90 ? -2.649 13.325 9.612 1.00 89.00 90 ASN A N 1
ATOM 715 C CA . ASN A 1 90 ? -3.058 14.255 8.566 1.00 89.00 90 ASN A CA 1
ATOM 716 C C . ASN A 1 90 ? -1.818 14.878 7.890 1.00 89.00 90 ASN A C 1
ATOM 718 O O . ASN A 1 90 ? -1.007 15.494 8.584 1.00 89.00 90 ASN A O 1
ATOM 722 N N . PRO A 1 91 ? -1.681 14.806 6.554 1.00 92.06 91 PRO A N 1
ATOM 723 C CA . PRO A 1 91 ? -2.622 14.209 5.603 1.00 92.06 91 PRO A CA 1
ATOM 724 C C . PRO A 1 91 ? -2.653 12.671 5.679 1.00 92.06 91 PRO A C 1
ATOM 726 O O . PRO A 1 91 ? -1.609 12.063 5.925 1.00 92.06 91 PRO A O 1
ATOM 729 N N . PRO A 1 92 ? -3.825 12.044 5.460 1.00 93.75 92 PRO A N 1
ATOM 730 C CA . PRO A 1 92 ? -3.929 10.593 5.452 1.00 93.75 92 PRO A CA 1
ATOM 731 C C . PRO A 1 92 ? -3.223 10.020 4.224 1.00 93.75 92 PRO A C 1
ATOM 733 O O . PRO A 1 92 ? -3.200 10.629 3.152 1.00 93.75 92 PRO A O 1
ATOM 736 N N . PHE A 1 93 ? -2.693 8.814 4.372 1.00 94.62 93 PHE A N 1
ATOM 737 C CA . PHE A 1 93 ? -2.223 8.020 3.246 1.00 94.62 93 PHE A CA 1
ATOM 738 C C . PHE A 1 93 ? -3.342 7.071 2.828 1.00 94.62 93 PHE A C 1
ATOM 740 O O . PHE A 1 93 ? -3.819 6.283 3.642 1.00 94.62 93 PHE A O 1
ATOM 747 N N . VAL A 1 94 ? -3.771 7.150 1.572 1.00 94.94 94 VAL A N 1
ATOM 748 C CA . VAL A 1 94 ? -4.765 6.245 0.988 1.00 94.94 94 VAL A CA 1
ATOM 749 C C . VAL A 1 94 ? -4.279 5.870 -0.399 1.00 94.94 94 VAL A C 1
ATOM 751 O O . VAL A 1 94 ? -4.029 6.747 -1.224 1.00 94.94 94 VAL A O 1
ATOM 754 N N . LEU A 1 95 ? -4.140 4.573 -0.640 1.00 95.62 95 LEU A N 1
ATOM 755 C CA . LEU A 1 95 ? -3.744 4.025 -1.926 1.00 95.62 95 LEU A CA 1
ATOM 756 C C . LEU A 1 95 ? -4.738 2.936 -2.321 1.00 95.62 95 LEU A C 1
ATOM 758 O O . LEU A 1 95 ? -4.866 1.935 -1.616 1.00 95.62 95 LEU A O 1
ATOM 762 N N . SER A 1 96 ? -5.445 3.147 -3.429 1.00 95.31 96 SER A N 1
ATOM 763 C CA . SER A 1 96 ? -6.284 2.116 -4.040 1.00 95.31 96 SER A CA 1
ATOM 764 C C . SER A 1 96 ? -5.395 1.027 -4.630 1.00 95.31 96 SER A C 1
ATOM 766 O O . SER A 1 96 ? -4.428 1.337 -5.325 1.00 95.31 96 SER A O 1
ATOM 768 N N . LEU A 1 97 ? -5.712 -0.239 -4.366 1.00 94.75 97 LEU A N 1
ATOM 769 C CA . LEU A 1 97 ? -4.972 -1.364 -4.941 1.00 94.75 97 LEU A CA 1
ATOM 770 C C . LEU A 1 97 ? -5.268 -1.510 -6.438 1.00 94.75 97 LEU A C 1
ATOM 772 O O . LEU A 1 97 ? -4.379 -1.883 -7.196 1.00 94.75 97 LEU A O 1
ATOM 776 N N . ASP A 1 98 ? -6.458 -1.102 -6.884 1.00 94.50 98 ASP A N 1
ATOM 777 C CA . ASP A 1 98 ? -6.822 -1.072 -8.306 1.00 94.50 98 ASP A CA 1
ATOM 778 C C . ASP A 1 98 ? -5.981 -0.081 -9.120 1.00 94.50 98 ASP A C 1
ATOM 780 O O . ASP A 1 98 ? -5.855 -0.234 -10.335 1.00 94.50 98 ASP A O 1
ATOM 784 N N . ASP A 1 99 ? -5.389 0.922 -8.474 1.00 95.94 99 ASP A N 1
ATOM 785 C CA . ASP A 1 99 ? -4.530 1.909 -9.128 1.00 95.94 99 ASP A CA 1
ATOM 786 C C . ASP A 1 99 ? -3.073 1.441 -9.225 1.00 95.94 99 ASP A C 1
ATOM 788 O O . ASP A 1 99 ? -2.280 2.046 -9.949 1.00 95.94 99 ASP A O 1
ATOM 792 N N . VAL A 1 100 ? -2.709 0.363 -8.526 1.00 96.75 100 VAL A N 1
ATOM 793 C CA . VAL A 1 100 ? -1.356 -0.197 -8.532 1.00 96.75 100 VAL A CA 1
ATOM 794 C C . VAL A 1 100 ? -1.156 -1.037 -9.790 1.00 96.75 100 VAL A C 1
ATOM 796 O O . VAL A 1 100 ? -1.956 -1.906 -10.127 1.00 96.75 100 VAL A O 1
ATOM 799 N N . GLU A 1 101 ? -0.075 -0.758 -10.508 1.00 94.94 101 GLU A N 1
ATOM 800 C CA . GLU A 1 101 ? 0.378 -1.524 -11.666 1.00 94.94 101 GLU A CA 1
ATOM 801 C C . GLU A 1 101 ? 1.407 -2.585 -11.266 1.00 94.94 101 GLU A C 1
ATOM 803 O O . GLU A 1 101 ? 1.339 -3.731 -11.712 1.00 94.94 101 GLU A O 1
ATOM 808 N N . HIS A 1 102 ? 2.362 -2.202 -10.416 1.00 95.81 102 HIS A N 1
ATOM 809 C CA . HIS A 1 102 ? 3.450 -3.072 -9.985 1.00 95.81 102 HIS A CA 1
ATOM 810 C C . HIS A 1 102 ? 3.893 -2.753 -8.561 1.00 95.81 102 HIS A C 1
ATOM 812 O O . HIS A 1 102 ? 3.815 -1.608 -8.114 1.00 95.81 102 HIS A O 1
ATOM 818 N N . VAL A 1 103 ? 4.396 -3.764 -7.851 1.00 97.62 103 VAL A N 1
ATOM 819 C CA . VAL A 1 103 ? 4.977 -3.598 -6.515 1.00 97.62 103 VAL A CA 1
ATOM 820 C C . VAL A 1 103 ? 6.422 -4.074 -6.518 1.00 97.62 103 VAL A C 1
ATOM 822 O O . VAL A 1 103 ? 6.720 -5.190 -6.943 1.00 97.62 103 VAL A O 1
ATOM 825 N N . HIS A 1 104 ? 7.324 -3.241 -6.009 1.00 97.69 104 HIS A N 1
ATOM 826 C CA . HIS A 1 104 ? 8.729 -3.587 -5.845 1.00 97.69 104 HIS A CA 1
ATOM 827 C C . HIS A 1 104 ? 9.164 -3.445 -4.387 1.00 97.69 104 HIS A C 1
ATOM 829 O O . HIS A 1 104 ? 8.921 -2.418 -3.753 1.00 97.69 104 HIS A O 1
ATOM 835 N N . PHE A 1 105 ? 9.816 -4.477 -3.859 1.00 97.94 105 PHE A N 1
ATOM 836 C CA . PHE A 1 105 ? 10.432 -4.458 -2.538 1.00 97.94 105 PHE A CA 1
ATOM 837 C C . PHE A 1 105 ? 11.907 -4.084 -2.655 1.00 97.94 105 PHE A C 1
ATOM 839 O O . PHE A 1 105 ? 12.678 -4.804 -3.279 1.00 97.94 105 PHE A O 1
ATOM 846 N N . GLU A 1 106 ? 12.319 -2.997 -2.020 1.00 97.06 106 GLU A N 1
ATOM 847 C CA . GLU A 1 106 ? 13.703 -2.523 -2.053 1.00 97.06 106 GLU A CA 1
ATOM 848 C C . GLU A 1 106 ? 14.422 -2.824 -0.744 1.00 97.06 106 GLU A C 1
ATOM 850 O O . GLU A 1 106 ? 13.811 -2.900 0.326 1.00 97.06 106 GLU A O 1
ATOM 855 N N . ARG A 1 107 ? 15.754 -2.900 -0.809 1.00 95.88 107 ARG A N 1
ATOM 856 C CA . ARG A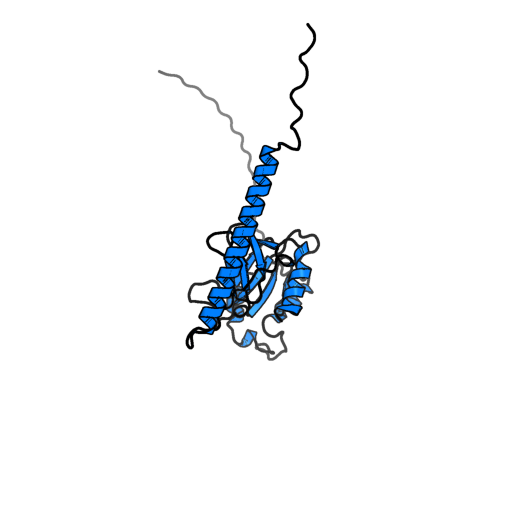 1 107 ? 16.622 -3.110 0.362 1.00 95.88 107 ARG A CA 1
ATOM 857 C C . ARG A 1 107 ? 16.347 -4.432 1.084 1.00 95.88 107 ARG A C 1
ATOM 859 O O . ARG A 1 107 ? 16.603 -4.562 2.281 1.00 95.88 107 ARG A O 1
ATOM 866 N N . VAL A 1 108 ? 15.877 -5.438 0.346 1.00 95.94 108 VAL A N 1
ATOM 867 C CA . VAL A 1 108 ? 15.685 -6.801 0.849 1.00 95.94 108 VAL A CA 1
ATOM 868 C C . VAL A 1 108 ? 17.043 -7.499 0.891 1.00 95.94 108 VAL A C 1
ATOM 870 O O . VAL A 1 108 ? 17.471 -8.141 -0.063 1.00 95.94 108 VAL A O 1
ATOM 873 N N . ILE A 1 109 ? 17.759 -7.319 2.002 1.00 93.88 109 ILE A N 1
ATOM 874 C CA . ILE A 1 109 ? 19.109 -7.853 2.213 1.00 93.88 109 ILE A CA 1
ATOM 875 C C . ILE A 1 109 ? 19.121 -8.719 3.474 1.00 93.88 109 ILE A C 1
ATOM 877 O O . ILE A 1 109 ? 18.481 -8.402 4.482 1.00 93.88 109 ILE A O 1
ATOM 881 N N . TYR A 1 110 ? 19.895 -9.804 3.451 1.00 90.50 110 TYR A N 1
ATOM 882 C CA . TYR A 1 110 ? 20.110 -10.625 4.637 1.00 90.50 110 TYR A CA 1
ATOM 883 C C . TYR A 1 110 ? 20.687 -9.796 5.798 1.00 90.50 110 TYR A C 1
ATOM 885 O O . TYR A 1 110 ? 21.703 -9.119 5.660 1.00 90.50 110 TYR A O 1
ATOM 893 N N . GLY A 1 111 ? 20.038 -9.856 6.964 1.00 92.44 111 GLY A N 1
ATOM 894 C CA . GLY A 1 111 ? 20.447 -9.116 8.162 1.00 92.44 111 GLY A CA 1
ATOM 895 C C . GLY A 1 111 ? 19.975 -7.657 8.225 1.00 92.44 111 GLY A C 1
ATOM 896 O O . GLY A 1 111 ? 20.186 -7.007 9.252 1.00 92.44 111 GLY A O 1
ATOM 897 N N . ALA A 1 112 ? 19.299 -7.144 7.189 1.00 94.00 112 ALA A N 1
ATOM 898 C CA . ALA A 1 112 ? 18.640 -5.845 7.262 1.00 94.00 112 ALA A CA 1
ATOM 899 C C . ALA A 1 112 ? 17.546 -5.851 8.343 1.00 94.00 112 ALA A C 1
ATOM 901 O O . ALA A 1 112 ? 16.906 -6.866 8.617 1.00 94.00 112 ALA A O 1
ATOM 902 N N . LYS A 1 113 ? 17.324 -4.701 8.984 1.00 97.38 113 LYS A N 1
ATOM 903 C CA . LYS A 1 113 ? 16.222 -4.538 9.952 1.00 97.38 113 LYS A CA 1
ATOM 904 C C . LYS A 1 113 ? 14.924 -4.122 9.273 1.00 97.38 113 LYS A C 1
ATOM 906 O O . LYS A 1 113 ? 13.841 -4.397 9.789 1.00 97.38 113 LYS A O 1
ATOM 911 N N . ASN A 1 114 ? 15.049 -3.428 8.151 1.00 97.94 114 ASN A N 1
ATOM 912 C CA . ASN A 1 114 ? 13.951 -2.841 7.417 1.00 97.94 114 ASN A CA 1
ATOM 913 C C . ASN A 1 114 ? 14.170 -2.955 5.909 1.00 97.94 114 ASN A C 1
ATOM 915 O O . ASN A 1 114 ? 15.295 -3.134 5.453 1.00 97.94 114 ASN A O 1
ATOM 919 N N . PHE A 1 115 ? 13.067 -2.836 5.184 1.00 98.25 115 PHE A N 1
ATOM 920 C CA . PHE A 1 115 ? 12.988 -2.772 3.731 1.00 98.25 115 PHE A CA 1
ATOM 921 C C . PHE A 1 115 ? 12.006 -1.662 3.336 1.00 98.25 115 PHE A C 1
ATOM 923 O O . PHE A 1 115 ? 11.332 -1.087 4.202 1.00 98.25 115 PHE A O 1
ATOM 930 N N . ASP A 1 116 ? 11.918 -1.366 2.042 1.00 98.19 116 ASP A N 1
ATOM 931 C CA . ASP A 1 116 ? 10.917 -0.443 1.505 1.00 98.19 116 ASP A CA 1
ATOM 932 C C . ASP A 1 116 ? 10.017 -1.116 0.482 1.00 98.19 116 ASP A C 1
ATOM 934 O O . ASP A 1 116 ? 10.364 -2.133 -0.113 1.00 98.19 116 ASP A O 1
ATOM 938 N N . ILE A 1 117 ? 8.857 -0.509 0.269 1.00 97.94 117 ILE A N 1
ATOM 939 C CA . ILE A 1 117 ? 7.869 -0.929 -0.712 1.00 97.94 117 ILE A CA 1
ATOM 940 C C . ILE A 1 117 ? 7.610 0.250 -1.635 1.00 97.94 117 ILE A C 1
ATOM 942 O O . ILE A 1 117 ? 7.242 1.333 -1.174 1.00 97.94 117 ILE A O 1
ATOM 946 N N . ALA A 1 118 ? 7.774 0.031 -2.929 1.00 97.81 118 ALA A N 1
ATOM 947 C CA . ALA A 1 118 ? 7.387 0.955 -3.975 1.00 97.81 118 ALA A CA 1
ATOM 948 C C . ALA A 1 118 ? 6.151 0.411 -4.694 1.00 97.81 118 ALA A C 1
ATOM 950 O O . ALA A 1 118 ? 6.184 -0.673 -5.275 1.00 97.81 118 ALA A O 1
ATOM 951 N N . PHE A 1 119 ? 5.063 1.172 -4.649 1.00 97.62 119 PHE A N 1
ATOM 952 C CA . PHE A 1 119 ? 3.851 0.924 -5.418 1.00 97.62 119 PHE A CA 1
ATOM 953 C C . PHE A 1 119 ? 3.889 1.796 -6.669 1.00 97.62 119 PHE A C 1
ATOM 955 O O . PHE A 1 119 ? 3.730 3.015 -6.579 1.00 97.62 119 PHE A O 1
ATOM 962 N N . VAL A 1 120 ? 4.125 1.180 -7.823 1.00 96.88 120 VAL A N 1
ATOM 963 C CA . VAL A 1 120 ? 4.064 1.843 -9.127 1.00 96.88 120 VAL A CA 1
ATOM 964 C C . VAL A 1 120 ? 2.606 1.933 -9.547 1.00 96.88 120 VAL A C 1
ATOM 966 O O . VAL A 1 120 ? 1.897 0.927 -9.527 1.00 96.88 120 VAL A O 1
ATOM 969 N N . LEU A 1 121 ? 2.147 3.130 -9.897 1.00 96.94 121 LEU A N 1
ATOM 970 C CA . LEU A 1 121 ? 0.757 3.379 -10.258 1.00 96.94 121 LEU A CA 1
ATOM 971 C C . LEU A 1 121 ? 0.540 3.253 -11.763 1.00 96.94 121 LEU A C 1
ATOM 973 O O . LEU A 1 121 ? 1.393 3.636 -12.563 1.00 96.94 121 LEU A O 1
ATOM 977 N N . LYS A 1 122 ? -0.654 2.798 -12.142 1.00 94.75 122 LYS A N 1
ATOM 978 C CA . LYS A 1 122 ? -1.118 2.805 -13.530 1.00 94.75 122 LYS A CA 1
ATOM 979 C C . LYS A 1 122 ? -1.136 4.237 -14.050 1.00 94.75 122 LYS A C 1
ATOM 981 O O . LYS A 1 122 ? -1.618 5.142 -13.369 1.00 94.75 122 LYS A O 1
ATOM 986 N N . ALA A 1 123 ? -0.745 4.437 -15.307 1.00 90.62 123 ALA A N 1
ATOM 987 C CA . ALA A 1 123 ? -0.760 5.764 -15.933 1.00 90.62 123 ALA A CA 1
ATOM 988 C C . ALA A 1 123 ? -2.140 6.459 -15.882 1.00 90.62 123 ALA A C 1
ATOM 990 O O . ALA A 1 123 ? -2.212 7.682 -15.820 1.00 90.62 123 ALA A O 1
ATOM 991 N N . SER A 1 124 ? -3.243 5.697 -15.877 1.00 92.12 124 SER A N 1
ATOM 992 C CA . SER A 1 124 ? -4.607 6.237 -15.760 1.00 92.12 124 SER A CA 1
ATOM 993 C C . SER A 1 124 ? -4.963 6.762 -14.367 1.00 92.12 124 SER A C 1
ATOM 995 O O . SER A 1 124 ? -5.912 7.532 -14.249 1.00 92.12 124 SER A O 1
ATOM 997 N N . ALA A 1 125 ? -4.249 6.321 -13.330 1.00 92.44 125 ALA A N 1
ATOM 998 C CA . ALA A 1 125 ? -4.480 6.712 -11.943 1.00 92.44 125 ALA A CA 1
ATOM 999 C C . ALA A 1 125 ? -3.649 7.935 -11.522 1.00 92.44 125 ALA A C 1
ATOM 1001 O O . ALA A 1 125 ? -3.895 8.524 -10.471 1.00 92.44 125 ALA A O 1
ATOM 1002 N N . VAL A 1 126 ? -2.660 8.330 -12.329 1.00 92.62 126 VAL A N 1
ATOM 1003 C CA . VAL A 1 126 ? -1.756 9.438 -12.010 1.00 92.62 126 VAL A CA 1
ATOM 1004 C C . VAL A 1 126 ? -2.258 10.730 -12.643 1.00 92.62 126 VAL A C 1
ATOM 1006 O O . VAL A 1 126 ? -2.335 10.869 -13.864 1.00 92.62 126 VAL A O 1
ATOM 1009 N N . GLU A 1 127 ? -2.569 11.716 -11.806 1.00 90.19 127 GLU A N 1
ATOM 1010 C CA . GLU A 1 127 ? -2.879 13.066 -12.271 1.00 90.19 127 GLU A CA 1
ATOM 1011 C C . GLU A 1 127 ? -1.603 13.850 -12.636 1.00 90.19 127 GLU A C 1
ATOM 1013 O O . GLU A 1 127 ? -0.545 13.636 -12.033 1.00 90.19 127 GLU A O 1
ATOM 1018 N N . PRO A 1 128 ? -1.675 14.817 -13.573 1.00 87.06 128 PRO A N 1
ATOM 1019 C CA . PRO A 1 128 ? -0.527 15.642 -13.935 1.00 87.06 128 PRO A CA 1
ATOM 1020 C C . PRO A 1 128 ? 0.107 16.335 -12.719 1.00 87.06 128 PRO A C 1
ATOM 1022 O O . PRO A 1 128 ? -0.534 17.138 -12.042 1.00 87.06 128 PRO A O 1
ATOM 1025 N N . GLY A 1 129 ? 1.389 16.056 -12.473 1.00 84.81 129 GLY A N 1
ATOM 1026 C CA . GLY A 1 129 ? 2.152 16.636 -11.363 1.00 84.81 129 GLY A CA 1
ATOM 1027 C C . GLY A 1 129 ? 2.109 15.838 -10.057 1.00 84.81 129 GLY A C 1
ATOM 1028 O O . GLY A 1 129 ? 2.745 16.261 -9.094 1.00 84.81 129 GLY A O 1
ATOM 1029 N N . GLN A 1 130 ? 1.407 14.702 -10.012 1.00 88.50 130 GLN A N 1
ATOM 1030 C CA . GLN A 1 130 ? 1.556 13.729 -8.932 1.00 88.50 130 GLN A CA 1
ATOM 1031 C C . GLN A 1 130 ? 2.693 12.745 -9.227 1.00 88.50 130 GLN A C 1
ATOM 1033 O O . GLN A 1 130 ? 2.989 12.453 -10.386 1.00 88.50 130 GLN A O 1
ATOM 1038 N N . ASP A 1 131 ? 3.307 12.205 -8.172 1.00 90.81 131 ASP A N 1
ATOM 1039 C CA . ASP A 1 131 ? 4.313 11.154 -8.333 1.00 90.81 131 ASP A CA 1
ATOM 1040 C C . ASP A 1 131 ? 3.661 9.875 -8.883 1.00 90.81 131 ASP A C 1
ATOM 1042 O O . ASP A 1 131 ? 2.550 9.515 -8.491 1.00 90.81 131 ASP A O 1
ATOM 1046 N N . GLU A 1 132 ? 4.362 9.164 -9.762 1.00 94.25 132 GLU A N 1
ATOM 1047 C CA . GLU A 1 132 ? 3.899 7.892 -10.343 1.00 94.25 132 GLU A CA 1
ATOM 1048 C C . GLU A 1 132 ? 4.152 6.690 -9.424 1.00 94.25 132 GLU A C 1
ATOM 1050 O O . GLU A 1 132 ? 3.642 5.599 -9.661 1.00 94.25 132 GLU A O 1
ATOM 1055 N N . VAL A 1 133 ? 4.939 6.889 -8.364 1.00 96.38 133 VAL A N 1
ATOM 1056 C CA . VAL A 1 133 ? 5.289 5.855 -7.391 1.00 96.38 133 VAL A CA 1
ATOM 1057 C C . VAL A 1 133 ? 4.911 6.340 -5.998 1.00 96.38 133 VAL A C 1
ATOM 1059 O O . VAL A 1 133 ? 5.201 7.474 -5.610 1.00 96.38 133 VAL A O 1
ATOM 1062 N N . ARG A 1 134 ? 4.245 5.483 -5.226 1.00 96.06 134 ARG A N 1
ATOM 1063 C CA . ARG A 1 134 ? 3.958 5.703 -3.805 1.00 96.06 134 ARG A CA 1
ATOM 1064 C C . ARG A 1 134 ? 4.857 4.790 -2.993 1.00 96.06 134 ARG A C 1
ATOM 1066 O O . ARG A 1 134 ? 4.834 3.578 -3.176 1.00 96.06 134 ARG A O 1
ATOM 1073 N N . MET A 1 135 ? 5.651 5.368 -2.098 1.00 96.56 135 MET A N 1
ATOM 1074 C CA . MET A 1 135 ? 6.603 4.604 -1.299 1.00 96.56 135 MET A CA 1
ATOM 1075 C C . MET A 1 135 ? 6.156 4.469 0.148 1.00 96.56 135 MET A C 1
ATOM 1077 O O . MET A 1 135 ? 5.692 5.422 0.768 1.00 96.56 135 MET A O 1
ATOM 1081 N N . VAL A 1 136 ? 6.375 3.282 0.700 1.00 97.62 136 VAL A N 1
ATOM 1082 C CA . VAL A 1 136 ? 6.302 3.014 2.129 1.00 97.62 136 VAL A CA 1
ATOM 1083 C C . VAL A 1 136 ? 7.666 2.520 2.573 1.00 97.62 136 VAL A C 1
ATOM 1085 O O . VAL A 1 136 ? 8.101 1.434 2.202 1.00 97.62 136 VAL A O 1
ATOM 1088 N N . THR A 1 137 ? 8.354 3.339 3.358 1.00 97.69 137 THR A N 1
ATOM 1089 C CA . THR A 1 137 ? 9.745 3.091 3.748 1.00 97.69 137 THR A CA 1
ATOM 1090 C C . THR A 1 137 ? 9.871 2.603 5.187 1.00 97.69 137 THR A C 1
ATOM 1092 O O . THR A 1 137 ? 8.958 2.774 5.993 1.00 97.69 137 THR A O 1
ATOM 1095 N N . MET A 1 138 ? 11.023 2.028 5.533 1.00 97.38 138 MET A N 1
ATOM 1096 C CA . MET A 1 138 ? 11.357 1.585 6.895 1.00 97.38 138 MET A CA 1
ATOM 1097 C C . MET A 1 138 ? 10.420 0.501 7.458 1.00 97.38 138 MET A C 1
ATOM 1099 O O . MET A 1 138 ? 10.208 0.431 8.672 1.00 97.38 138 MET A O 1
ATOM 1103 N N . VAL A 1 139 ? 9.880 -0.364 6.599 1.00 98.06 139 VAL A N 1
ATOM 1104 C CA . VAL A 1 139 ? 9.013 -1.471 7.016 1.00 98.06 139 VAL A CA 1
ATOM 1105 C C . VAL A 1 139 ? 9.858 -2.546 7.705 1.00 98.06 139 VAL A C 1
ATOM 1107 O O . VAL A 1 139 ? 10.866 -2.968 7.138 1.00 98.06 139 VAL A O 1
ATOM 1110 N N . PRO A 1 140 ? 9.509 -3.011 8.920 1.00 97.75 140 PRO A N 1
ATOM 1111 C CA . PRO A 1 140 ? 10.280 -4.043 9.605 1.00 97.75 140 PRO A CA 1
ATOM 1112 C C . PRO A 1 140 ? 10.293 -5.366 8.833 1.00 97.75 140 PRO A C 1
ATOM 1114 O O . PRO A 1 140 ? 9.235 -5.870 8.456 1.00 97.75 140 PRO A O 1
ATOM 1117 N N . MET A 1 141 ? 11.472 -5.983 8.693 1.00 97.06 141 MET A N 1
ATOM 1118 C CA . MET A 1 141 ? 11.671 -7.222 7.913 1.00 97.06 141 MET A CA 1
ATOM 1119 C C . MET A 1 141 ? 10.759 -8.386 8.314 1.00 97.06 141 MET A C 1
ATOM 1121 O O . MET A 1 141 ? 10.416 -9.208 7.474 1.00 97.06 141 MET A O 1
ATOM 1125 N N . GLN A 1 142 ? 10.302 -8.437 9.569 1.00 96.62 142 GLN A N 1
ATOM 1126 C CA . GLN A 1 142 ? 9.354 -9.458 10.036 1.00 96.62 142 GLN A CA 1
ATOM 1127 C C . GLN A 1 142 ? 8.016 -9.465 9.269 1.00 96.62 142 GLN A C 1
ATOM 1129 O O . GLN A 1 142 ? 7.283 -10.447 9.343 1.00 96.62 142 GLN A O 1
ATOM 1134 N N . HIS A 1 143 ? 7.673 -8.371 8.578 1.00 97.12 143 HIS A N 1
ATOM 1135 C CA . HIS A 1 143 ? 6.442 -8.255 7.796 1.00 97.12 143 HIS A CA 1
ATOM 1136 C C . HIS A 1 143 ? 6.626 -8.610 6.316 1.00 97.12 143 HIS A C 1
ATOM 1138 O O . HIS A 1 143 ? 5.623 -8.691 5.614 1.00 97.12 143 HIS A O 1
ATOM 1144 N N . LEU A 1 144 ? 7.859 -8.831 5.839 1.00 96.75 144 LEU A N 1
ATOM 1145 C CA . LEU A 1 144 ? 8.146 -9.058 4.420 1.00 96.75 144 LEU A CA 1
ATOM 1146 C C . LEU A 1 144 ? 7.356 -10.249 3.863 1.00 96.75 144 LEU A C 1
ATOM 1148 O O . LEU A 1 144 ? 6.528 -10.061 2.975 1.00 96.75 144 LEU A O 1
ATOM 1152 N N . ASP A 1 145 ? 7.540 -11.439 4.440 1.00 96.38 145 ASP A N 1
ATOM 1153 C CA . ASP A 1 145 ? 6.882 -12.671 3.980 1.00 96.38 145 ASP A CA 1
ATOM 1154 C C . ASP A 1 145 ? 5.351 -12.551 4.019 1.00 96.38 145 ASP A C 1
ATOM 1156 O O . ASP A 1 145 ? 4.648 -12.993 3.110 1.00 96.38 145 ASP A O 1
ATOM 1160 N N . THR A 1 146 ? 4.821 -11.917 5.069 1.00 96.00 146 THR A N 1
ATOM 1161 C CA . THR A 1 146 ? 3.379 -11.703 5.238 1.00 96.00 146 THR A CA 1
ATOM 1162 C C . THR A 1 146 ? 2.820 -10.784 4.155 1.00 96.00 146 THR A C 1
ATOM 1164 O O . THR A 1 146 ? 1.760 -11.074 3.604 1.00 96.00 146 THR A O 1
ATOM 1167 N N . LEU A 1 147 ? 3.523 -9.695 3.828 1.00 95.75 147 LEU A N 1
ATOM 1168 C CA . LEU A 1 147 ? 3.092 -8.740 2.807 1.00 95.75 147 LEU A CA 1
ATOM 1169 C C . LEU A 1 147 ? 3.238 -9.307 1.395 1.00 95.75 147 LEU A C 1
ATOM 1171 O O . LEU A 1 147 ? 2.329 -9.142 0.590 1.00 95.75 147 LEU A O 1
ATOM 1175 N N . GLN A 1 148 ? 4.323 -10.028 1.112 1.00 95.81 148 GLN A N 1
ATOM 1176 C CA . GLN A 1 148 ? 4.511 -10.742 -0.153 1.00 95.81 148 GLN A CA 1
ATOM 1177 C C . GLN A 1 148 ? 3.390 -11.753 -0.394 1.00 95.81 148 GLN A C 1
ATOM 1179 O O . GLN A 1 148 ? 2.768 -11.767 -1.456 1.00 95.81 148 GLN A O 1
ATOM 1184 N N . LYS A 1 149 ? 3.079 -12.557 0.627 1.00 95.81 149 LYS A N 1
ATOM 1185 C CA . LYS A 1 149 ? 1.981 -13.516 0.562 1.00 95.81 149 LYS A CA 1
ATOM 1186 C C . LYS A 1 149 ? 0.632 -12.829 0.379 1.00 95.81 149 LYS A C 1
ATOM 1188 O O . LYS A 1 149 ? -0.175 -13.289 -0.416 1.00 95.81 149 LYS A O 1
ATOM 1193 N N . TRP A 1 150 ? 0.382 -11.735 1.095 1.00 94.56 150 TRP A N 1
ATOM 1194 C CA . TRP A 1 150 ? -0.853 -10.966 0.950 1.00 94.56 150 TRP A CA 1
ATOM 1195 C C . TRP A 1 150 ? -1.023 -10.405 -0.470 1.00 94.56 150 TRP A C 1
ATOM 1197 O O . TRP A 1 150 ? -2.102 -10.548 -1.043 1.00 94.56 150 TRP A O 1
ATOM 1207 N N . LEU A 1 151 ? 0.032 -9.840 -1.067 1.00 94.75 151 LEU A N 1
ATOM 1208 C CA . LEU A 1 151 ? -0.017 -9.335 -2.442 1.00 94.75 151 LEU A CA 1
ATOM 1209 C C . LEU A 1 151 ? -0.390 -10.433 -3.444 1.00 94.75 151 LEU A C 1
ATOM 1211 O O . LEU A 1 151 ? -1.254 -10.217 -4.286 1.00 94.75 151 LEU A O 1
ATOM 1215 N N . VAL A 1 152 ? 0.211 -11.618 -3.325 1.00 94.94 152 VAL A N 1
ATOM 1216 C CA . VAL A 1 152 ? -0.030 -12.718 -4.271 1.00 94.94 152 VAL A CA 1
ATOM 1217 C C . VAL A 1 152 ? -1.371 -13.406 -4.020 1.00 94.94 152 VAL A C 1
ATOM 1219 O O . VAL A 1 152 ? -2.153 -13.574 -4.949 1.00 94.94 152 VAL A O 1
ATOM 1222 N N . ASP A 1 153 ? -1.649 -13.801 -2.777 1.00 93.69 153 ASP A N 1
ATOM 1223 C CA . ASP A 1 153 ? -2.790 -14.667 -2.454 1.00 93.69 153 ASP A CA 1
ATOM 1224 C C . ASP A 1 153 ? -4.115 -13.899 -2.335 1.00 93.69 153 ASP A C 1
ATOM 1226 O O . ASP A 1 153 ? -5.179 -14.508 -2.451 1.00 93.69 153 ASP A O 1
ATOM 1230 N N . VAL A 1 154 ? -4.070 -12.597 -2.028 1.00 91.12 154 VAL A N 1
ATOM 1231 C CA . VAL A 1 154 ? -5.270 -11.786 -1.752 1.00 91.12 154 VAL A CA 1
ATOM 1232 C C . VAL A 1 154 ? -5.465 -10.689 -2.789 1.00 91.12 154 VAL A C 1
ATOM 1234 O O . VAL A 1 154 ? -6.583 -10.511 -3.259 1.00 91.12 154 VAL A O 1
ATOM 1237 N N . VAL A 1 155 ? -4.403 -9.955 -3.132 1.00 92.19 155 VAL A N 1
ATOM 1238 C CA . VAL A 1 155 ? -4.479 -8.850 -4.108 1.00 92.19 155 VAL A CA 1
ATOM 1239 C C . VAL A 1 155 ? -4.320 -9.354 -5.549 1.00 92.19 155 VAL A C 1
ATOM 1241 O O . VAL A 1 155 ? -4.657 -8.639 -6.484 1.00 92.19 155 VAL A O 1
ATOM 1244 N N . GLU A 1 156 ? -3.828 -10.584 -5.739 1.00 94.12 156 GLU A N 1
ATOM 1245 C CA . GLU A 1 156 ? -3.505 -11.169 -7.050 1.00 94.12 156 GLU A CA 1
ATOM 1246 C C . GLU A 1 156 ? -2.482 -10.333 -7.850 1.00 94.12 156 GLU A C 1
ATOM 1248 O O . GLU A 1 156 ? -2.458 -10.339 -9.081 1.00 94.12 156 GLU A O 1
ATOM 1253 N N . GLN A 1 157 ? -1.594 -9.630 -7.140 1.00 92.00 157 GLN A N 1
ATOM 1254 C CA . GLN A 1 157 ? -0.573 -8.758 -7.709 1.00 92.00 157 GLN A CA 1
ATOM 1255 C C . GLN A 1 157 ? 0.807 -9.414 -7.606 1.00 92.00 157 GLN A C 1
ATOM 1257 O O . GLN A 1 157 ? 1.269 -9.786 -6.524 1.00 92.00 157 GLN A O 1
ATOM 1262 N N . LEU A 1 158 ? 1.502 -9.516 -8.741 1.00 91.88 158 LEU A N 1
ATOM 1263 C CA . LEU A 1 158 ? 2.904 -9.928 -8.759 1.00 91.88 158 LEU A CA 1
ATOM 1264 C C . LEU A 1 158 ? 3.800 -8.794 -8.257 1.00 91.88 158 LEU A C 1
ATOM 1266 O O . LEU A 1 158 ? 3.499 -7.611 -8.439 1.00 91.88 158 LEU A O 1
ATOM 1270 N N . TYR A 1 159 ? 4.925 -9.175 -7.658 1.00 95.69 159 TYR A N 1
ATOM 1271 C CA . TYR A 1 159 ? 5.927 -8.248 -7.156 1.00 95.69 159 TYR A CA 1
ATOM 1272 C C . TYR A 1 159 ? 7.325 -8.646 -7.623 1.00 95.69 159 TYR A C 1
ATOM 1274 O O . TYR A 1 159 ? 7.581 -9.798 -7.970 1.00 95.69 159 TYR A O 1
ATOM 1282 N N . THR A 1 160 ? 8.246 -7.690 -7.586 1.00 96.06 160 THR A N 1
ATOM 1283 C CA . THR A 1 160 ? 9.687 -7.959 -7.668 1.00 96.06 160 THR A CA 1
ATOM 1284 C C . THR A 1 160 ? 10.370 -7.514 -6.379 1.00 96.06 160 THR A C 1
ATOM 1286 O O . THR A 1 160 ? 9.791 -6.768 -5.589 1.00 96.06 160 THR A O 1
ATOM 1289 N N . GLN A 1 161 ? 11.591 -7.979 -6.128 1.00 95.38 161 GLN A N 1
ATOM 1290 C CA . GLN A 1 161 ? 12.385 -7.539 -4.982 1.00 95.38 161 GLN A CA 1
ATOM 1291 C C . GLN A 1 161 ? 13.823 -7.254 -5.407 1.00 95.38 161 GLN A C 1
ATOM 1293 O O . GLN A 1 161 ? 14.298 -7.850 -6.365 1.00 95.38 161 GLN A O 1
ATOM 1298 N N . GLY A 1 162 ? 14.498 -6.358 -4.696 1.00 94.00 162 GLY A N 1
ATOM 1299 C CA . GLY A 1 162 ? 15.857 -5.920 -4.976 1.00 94.00 162 GLY A CA 1
ATOM 1300 C C . GLY A 1 162 ? 16.622 -5.585 -3.699 1.00 94.00 162 GLY A C 1
ATOM 1301 O O . GLY A 1 162 ? 16.050 -5.238 -2.661 1.00 94.00 162 GLY A O 1
ATOM 1302 N N . THR A 1 163 ? 17.948 -5.686 -3.767 1.00 93.94 163 THR A N 1
ATOM 1303 C CA . THR A 1 163 ? 18.847 -5.342 -2.652 1.00 93.94 163 THR A CA 1
ATOM 1304 C C . THR A 1 163 ? 19.132 -3.841 -2.577 1.00 93.94 163 THR A C 1
ATOM 1306 O O . THR A 1 163 ? 19.454 -3.331 -1.507 1.00 93.94 163 THR A O 1
ATOM 1309 N N . ARG A 1 164 ? 18.992 -3.113 -3.689 1.00 92.00 164 ARG A N 1
ATOM 1310 C CA . ARG A 1 164 ? 19.245 -1.669 -3.789 1.00 92.00 164 ARG A CA 1
ATOM 1311 C C . ARG A 1 164 ? 17.935 -0.879 -3.834 1.00 92.00 164 ARG A C 1
ATOM 1313 O O . ARG A 1 164 ? 16.874 -1.438 -4.092 1.00 92.00 164 ARG A O 1
ATOM 1320 N N . ALA A 1 165 ? 18.023 0.414 -3.532 1.00 92.38 165 ALA A N 1
ATOM 1321 C CA . ALA A 1 165 ? 16.935 1.358 -3.774 1.00 92.38 165 ALA A CA 1
ATOM 1322 C C . ALA A 1 165 ? 17.002 1.849 -5.225 1.00 92.38 165 ALA A C 1
ATOM 1324 O O . ALA A 1 165 ? 18.099 2.074 -5.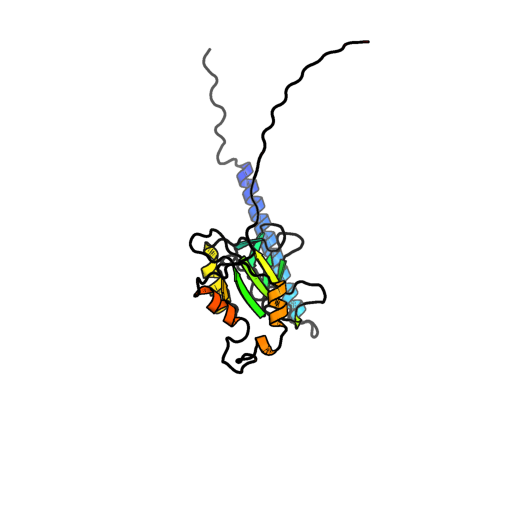742 1.00 92.38 165 ALA A O 1
ATOM 1325 N N . MET A 1 166 ? 15.852 2.028 -5.872 1.00 92.25 166 MET A N 1
ATOM 1326 C CA . MET A 1 166 ? 15.789 2.379 -7.288 1.00 92.25 166 MET A CA 1
ATOM 1327 C C . MET A 1 166 ? 15.665 3.887 -7.497 1.00 92.25 166 MET A C 1
ATOM 1329 O O . MET A 1 166 ? 14.984 4.601 -6.759 1.00 92.25 166 MET A O 1
ATOM 1333 N N . ASN A 1 167 ? 16.259 4.387 -8.583 1.00 94.25 167 ASN A N 1
ATOM 1334 C CA . ASN A 1 167 ? 15.937 5.720 -9.081 1.00 94.25 167 ASN A CA 1
ATOM 1335 C C . ASN A 1 167 ? 14.626 5.665 -9.879 1.00 94.25 167 ASN A C 1
ATOM 1337 O O . ASN A 1 167 ? 14.628 5.538 -11.106 1.00 94.25 167 ASN A O 1
ATOM 1341 N N . TRP A 1 168 ? 13.498 5.768 -9.172 1.00 94.62 168 TRP A N 1
ATOM 1342 C CA . TRP A 1 168 ? 12.164 5.674 -9.773 1.00 94.62 168 TRP A CA 1
ATOM 1343 C C . TRP A 1 168 ? 11.909 6.707 -10.866 1.00 94.62 168 TRP A C 1
ATOM 1345 O O . TRP A 1 168 ? 11.207 6.411 -11.823 1.00 94.62 168 TRP A O 1
ATOM 1355 N N . LYS A 1 169 ? 12.518 7.895 -10.797 1.00 92.56 169 LYS A N 1
ATOM 1356 C CA . LYS A 1 169 ? 12.356 8.908 -11.847 1.00 92.56 169 LYS A CA 1
ATOM 1357 C C . LYS A 1 169 ? 12.932 8.434 -13.183 1.00 92.56 169 LYS A C 1
ATOM 1359 O O . LYS A 1 169 ? 12.287 8.596 -14.216 1.00 92.56 169 LYS A O 1
ATOM 1364 N N . THR A 1 170 ? 14.127 7.848 -13.155 1.00 93.12 170 THR A N 1
ATOM 1365 C CA . THR A 1 170 ? 14.748 7.245 -14.342 1.00 93.12 170 THR A CA 1
ATOM 1366 C C . THR A 1 170 ? 13.982 5.999 -14.769 1.00 93.12 170 THR A C 1
ATOM 1368 O O . THR A 1 170 ? 13.675 5.840 -15.946 1.00 93.12 170 THR A O 1
ATOM 1371 N N . MET A 1 171 ? 13.594 5.157 -13.811 1.00 92.81 171 MET A N 1
ATOM 1372 C CA . MET A 1 171 ? 12.875 3.919 -14.094 1.00 92.81 171 MET A CA 1
ATOM 1373 C C . MET A 1 171 ? 11.529 4.160 -14.784 1.00 92.81 171 MET A C 1
ATOM 1375 O O . MET A 1 171 ? 11.220 3.525 -15.787 1.00 92.81 171 MET A O 1
ATOM 1379 N N . MET A 1 172 ? 10.750 5.129 -14.305 1.00 93.06 172 MET A N 1
ATOM 1380 C CA . MET A 1 172 ? 9.479 5.482 -14.934 1.00 93.06 172 MET A CA 1
ATOM 1381 C C . MET A 1 172 ? 9.666 6.090 -16.326 1.00 93.06 172 MET A C 1
ATOM 1383 O O . MET A 1 172 ? 8.796 5.933 -17.176 1.00 93.06 172 MET A O 1
ATOM 1387 N N . ALA A 1 173 ? 10.793 6.759 -16.600 1.00 91.81 173 ALA A N 1
ATOM 1388 C CA . ALA A 1 173 ? 11.100 7.212 -17.955 1.00 91.81 173 ALA A CA 1
ATOM 1389 C C . ALA A 1 173 ? 11.299 6.022 -18.907 1.00 91.81 173 ALA A C 1
ATOM 1391 O O . ALA A 1 173 ? 10.743 6.037 -20.000 1.00 91.81 173 ALA A O 1
ATOM 1392 N N . VAL A 1 174 ? 11.998 4.973 -18.459 1.00 91.06 174 VAL A N 1
ATOM 1393 C CA . VAL A 1 174 ? 12.161 3.721 -19.216 1.00 91.06 174 VAL A CA 1
ATOM 1394 C C . VAL A 1 174 ? 10.821 3.000 -19.390 1.00 91.06 174 VAL A C 1
ATOM 1396 O O . VAL A 1 174 ? 10.496 2.574 -20.493 1.00 91.06 174 VAL A O 1
ATOM 1399 N N . ALA A 1 175 ? 10.001 2.915 -18.339 1.00 90.81 175 ALA A N 1
ATOM 1400 C CA . ALA A 1 175 ? 8.714 2.214 -18.377 1.00 90.81 175 ALA A CA 1
ATOM 1401 C C . ALA A 1 175 ? 7.677 2.843 -19.331 1.00 90.81 175 ALA A C 1
ATOM 1403 O O . ALA A 1 175 ? 6.723 2.178 -19.738 1.00 90.81 175 ALA A O 1
ATOM 1404 N N . ARG A 1 176 ? 7.849 4.120 -19.703 1.00 89.81 176 ARG A N 1
ATOM 1405 C CA . ARG A 1 176 ? 7.003 4.804 -20.697 1.00 89.81 176 ARG A CA 1
ATOM 1406 C C . ARG A 1 176 ? 7.346 4.428 -22.138 1.00 89.81 176 ARG A C 1
ATOM 1408 O O . ARG A 1 176 ? 6.516 4.651 -23.021 1.00 89.81 176 ARG A O 1
ATOM 1415 N N . GLU A 1 177 ? 8.534 3.883 -22.387 1.00 89.94 177 GLU A N 1
ATOM 1416 C CA . GLU A 1 177 ? 8.929 3.455 -23.724 1.00 89.94 177 GLU A CA 1
ATOM 1417 C C . GLU A 1 177 ? 8.151 2.190 -24.129 1.00 89.94 177 GLU A C 1
ATOM 1419 O O . GLU A 1 177 ? 8.095 1.226 -23.362 1.00 89.94 177 GLU A O 1
ATOM 1424 N N . PRO A 1 178 ? 7.572 2.120 -25.344 1.00 85.88 178 PRO A N 1
ATOM 1425 C CA . PRO A 1 178 ? 6.827 0.939 -25.791 1.00 85.88 178 PRO A CA 1
ATOM 1426 C C . PRO A 1 178 ? 7.659 -0.349 -25.788 1.00 85.88 178 PRO A C 1
ATOM 1428 O O . PRO A 1 178 ? 7.118 -1.443 -25.619 1.00 85.88 178 PRO A O 1
ATOM 1431 N N . SER A 1 179 ? 8.978 -0.221 -25.962 1.00 87.44 179 SER A N 1
ATOM 1432 C CA . SER A 1 179 ? 9.924 -1.333 -25.904 1.00 87.44 179 SER A CA 1
ATOM 1433 C C . SER A 1 179 ? 9.959 -1.993 -24.525 1.00 87.44 179 SER A C 1
ATOM 1435 O O . SER A 1 179 ? 10.249 -3.185 -24.443 1.00 87.44 179 SER A O 1
ATOM 1437 N N . PHE A 1 180 ? 9.593 -1.296 -23.445 1.00 89.19 180 PHE A N 1
ATOM 1438 C CA . PHE A 1 180 ? 9.591 -1.852 -22.092 1.00 89.19 180 PHE A CA 1
ATOM 1439 C C . PHE A 1 180 ? 8.710 -3.106 -21.987 1.00 89.19 180 PHE A C 1
ATOM 1441 O O . PHE A 1 180 ? 9.153 -4.139 -21.485 1.00 89.19 180 PHE A O 1
ATOM 1448 N N . TYR A 1 181 ? 7.520 -3.072 -22.590 1.00 88.38 181 TYR A N 1
ATOM 1449 C CA . TYR A 1 181 ? 6.567 -4.189 -22.608 1.00 88.38 181 TYR A CA 1
ATOM 1450 C C . TYR A 1 181 ? 6.736 -5.146 -23.799 1.00 88.38 181 TYR A C 1
ATOM 1452 O O . TYR A 1 181 ? 5.943 -6.075 -23.955 1.00 88.38 181 TYR A O 1
ATOM 1460 N N . SER A 1 182 ? 7.755 -4.941 -24.636 1.00 88.12 182 SER A N 1
ATOM 1461 C CA . SER A 1 182 ? 8.114 -5.866 -25.715 1.00 88.12 182 SER A CA 1
ATOM 1462 C C . SER A 1 182 ? 8.843 -7.095 -25.164 1.00 88.12 182 SER A C 1
ATOM 1464 O O . SER A 1 182 ? 9.639 -6.990 -24.227 1.00 88.12 182 SER A O 1
ATOM 1466 N N . ASP A 1 183 ? 8.602 -8.252 -25.781 1.00 88.12 183 ASP A N 1
ATOM 1467 C CA . ASP A 1 183 ? 9.322 -9.509 -25.538 1.00 88.12 183 ASP A CA 1
ATOM 1468 C C . ASP A 1 183 ? 10.692 -9.555 -26.230 1.00 88.12 183 ASP A C 1
ATOM 1470 O O . ASP A 1 183 ? 11.459 -10.497 -26.027 1.00 88.12 183 ASP A O 1
ATOM 1474 N N . LYS A 1 184 ? 11.001 -8.533 -27.034 1.00 88.00 184 LYS A N 1
ATOM 1475 C CA . LYS A 1 184 ? 12.259 -8.381 -27.764 1.00 88.00 184 LYS A CA 1
ATOM 1476 C C . LYS A 1 184 ? 12.867 -7.001 -27.584 1.00 88.00 184 LYS A C 1
ATOM 1478 O O . LYS A 1 184 ? 12.127 -6.021 -27.440 1.00 88.00 184 LYS A O 1
ATOM 1483 N N . ASP A 1 185 ? 14.190 -6.940 -27.600 1.00 84.88 185 ASP A N 1
ATOM 1484 C CA . ASP A 1 185 ? 14.952 -5.693 -27.665 1.00 84.88 185 ASP A CA 1
ATOM 1485 C C . ASP A 1 185 ? 15.024 -5.117 -29.095 1.00 84.88 185 ASP A C 1
ATOM 1487 O O . ASP A 1 185 ? 14.348 -5.592 -30.015 1.00 84.88 185 ASP A O 1
ATOM 1491 N N . GLU A 1 186 ? 15.799 -4.042 -29.268 1.00 83.44 186 GLU A N 1
ATOM 1492 C CA . GLU A 1 186 ? 15.978 -3.359 -30.558 1.00 83.44 186 GLU A CA 1
ATOM 1493 C C . GLU A 1 186 ? 16.684 -4.234 -31.607 1.00 83.44 186 GLU A C 1
ATOM 1495 O O . GLU A 1 186 ? 16.421 -4.084 -32.804 1.00 83.44 186 GLU A O 1
ATOM 1500 N N . ASP A 1 187 ? 17.515 -5.179 -31.164 1.00 85.62 187 ASP A N 1
ATOM 1501 C CA . ASP A 1 187 ? 18.240 -6.131 -32.007 1.00 85.62 187 ASP A CA 1
ATOM 1502 C C . ASP A 1 187 ? 17.404 -7.387 -32.332 1.00 85.62 187 ASP A C 1
ATOM 1504 O O . ASP A 1 187 ? 17.748 -8.175 -33.219 1.00 85.62 187 ASP A O 1
ATOM 1508 N N . GLY A 1 188 ? 16.241 -7.537 -31.689 1.00 84.19 188 GLY A N 1
ATOM 1509 C CA . GLY A 1 188 ? 15.300 -8.636 -31.887 1.00 84.19 188 GLY A CA 1
ATOM 1510 C C . GLY A 1 188 ? 15.569 -9.854 -31.003 1.00 84.19 188 GLY A C 1
ATOM 1511 O O . GLY A 1 188 ? 14.908 -10.887 -31.193 1.00 84.19 188 GLY A O 1
ATOM 1512 N N . GLU A 1 189 ? 16.490 -9.733 -30.050 1.00 86.69 189 GLU A N 1
ATOM 1513 C CA . GLU A 1 189 ? 16.809 -10.757 -29.066 1.00 86.69 189 GLU A CA 1
ATOM 1514 C C . GLU A 1 189 ? 15.755 -10.772 -27.948 1.00 86.69 189 GLU A C 1
ATOM 1516 O O . GLU A 1 189 ? 15.155 -9.742 -27.622 1.00 86.69 189 GLU A O 1
ATOM 1521 N N . PRO A 1 190 ? 15.447 -11.953 -27.383 1.00 86.94 190 PRO A N 1
ATOM 1522 C CA . PRO A 1 190 ? 14.432 -12.080 -26.350 1.00 86.94 190 PRO A CA 1
ATOM 1523 C C . PRO A 1 190 ? 14.872 -11.378 -25.063 1.00 86.94 190 PRO A C 1
ATOM 1525 O O . PRO A 1 190 ? 15.959 -11.639 -24.552 1.00 86.94 190 PRO A O 1
ATOM 1528 N N . LYS A 1 191 ? 13.987 -10.553 -24.493 1.00 88.44 191 LYS A N 1
ATOM 1529 C CA . LYS A 1 191 ? 14.228 -9.858 -23.223 1.00 88.44 191 LYS A CA 1
ATOM 1530 C C . LYS A 1 191 ? 13.086 -10.058 -22.223 1.00 88.44 191 LYS A C 1
ATOM 1532 O O . LYS A 1 191 ? 11.953 -10.335 -22.631 1.00 88.44 191 LYS A O 1
ATOM 1537 N N . PRO A 1 192 ? 13.335 -9.880 -20.913 1.00 86.19 192 PRO A N 1
ATOM 1538 C CA . PRO A 1 192 ? 12.268 -9.853 -19.921 1.00 86.19 192 PRO A CA 1
ATOM 1539 C C . PRO A 1 192 ? 11.225 -8.770 -20.241 1.00 86.19 192 PRO A C 1
ATOM 1541 O O . PRO A 1 192 ? 11.556 -7.643 -20.623 1.00 86.19 192 PRO A O 1
ATOM 1544 N N . ILE A 1 193 ? 9.949 -9.123 -20.086 1.00 89.19 193 ILE A N 1
ATOM 1545 C CA . ILE A 1 193 ? 8.822 -8.235 -20.389 1.00 89.19 193 ILE A CA 1
ATOM 1546 C C . ILE A 1 193 ? 8.523 -7.351 -19.179 1.00 89.19 193 ILE A C 1
ATOM 1548 O O . ILE A 1 193 ? 8.320 -7.855 -18.071 1.00 89.19 193 ILE A O 1
ATOM 1552 N N . GLY A 1 194 ? 8.411 -6.043 -19.411 1.00 90.69 194 GLY A N 1
ATOM 1553 C CA . GLY A 1 194 ? 8.001 -5.075 -18.401 1.00 90.69 194 GLY A CA 1
ATOM 1554 C C . GLY A 1 194 ? 8.874 -5.160 -17.153 1.00 90.69 194 GLY A C 1
ATOM 1555 O O . GLY A 1 194 ? 10.088 -5.276 -17.250 1.00 90.69 194 GLY A O 1
ATOM 1556 N N . TRP A 1 195 ? 8.247 -5.184 -15.978 1.00 92.69 195 TRP A N 1
ATOM 1557 C CA . TRP A 1 195 ? 8.914 -5.203 -14.671 1.00 92.69 195 TRP A CA 1
ATOM 1558 C C . TRP A 1 195 ? 9.719 -6.474 -14.354 1.00 92.69 195 TRP A C 1
ATOM 1560 O O . TRP A 1 195 ? 10.445 -6.497 -13.360 1.00 92.69 195 TRP A O 1
ATOM 1570 N N . ALA A 1 196 ? 9.626 -7.526 -15.177 1.00 88.25 196 ALA A N 1
ATOM 1571 C CA . ALA A 1 196 ? 10.291 -8.803 -14.919 1.00 88.25 196 ALA A CA 1
ATOM 1572 C C . ALA A 1 196 ? 11.826 -8.703 -14.904 1.00 88.25 196 ALA A C 1
ATOM 1574 O O . ALA A 1 196 ? 12.467 -9.486 -14.208 1.00 88.25 196 ALA A O 1
ATOM 1575 N N . PHE A 1 197 ? 12.417 -7.730 -15.610 1.00 87.06 197 PHE A N 1
ATOM 1576 C CA . PHE A 1 197 ? 13.875 -7.540 -15.618 1.00 87.06 197 PHE A CA 1
ATOM 1577 C C . PHE A 1 197 ? 14.441 -7.229 -14.220 1.00 87.06 197 PHE A C 1
ATOM 1579 O O . PHE A 1 197 ? 15.579 -7.578 -13.928 1.00 87.06 197 PHE A O 1
ATOM 1586 N N . LEU A 1 198 ? 13.626 -6.655 -13.322 1.00 88.38 198 LEU A N 1
ATOM 1587 C CA . LEU A 1 198 ? 14.025 -6.372 -11.940 1.00 88.38 198 LEU A CA 1
ATOM 1588 C C . LEU A 1 198 ? 14.295 -7.640 -11.119 1.00 88.38 198 LEU A C 1
ATOM 1590 O O . LEU A 1 198 ? 14.905 -7.543 -10.061 1.00 88.38 198 LEU A O 1
ATOM 1594 N N . MET A 1 199 ? 13.825 -8.811 -11.566 1.00 80.62 199 MET A N 1
ATOM 1595 C CA . MET A 1 199 ? 14.131 -10.085 -10.904 1.00 80.62 199 MET A CA 1
ATOM 1596 C C . MET A 1 199 ? 15.511 -10.635 -11.277 1.00 80.62 199 MET A C 1
ATOM 1598 O O . MET A 1 199 ? 16.069 -11.430 -10.526 1.00 80.62 199 MET A O 1
ATOM 1602 N N . ASP A 1 200 ? 16.071 -10.228 -12.415 1.00 63.03 200 ASP A N 1
ATOM 1603 C CA . ASP A 1 200 ? 17.360 -10.740 -12.894 1.00 63.03 200 ASP A CA 1
ATOM 1604 C C . ASP A 1 200 ? 18.533 -9.989 -12.240 1.00 63.03 200 ASP A C 1
ATOM 1606 O O . ASP A 1 200 ? 19.550 -10.570 -11.864 1.00 63.03 200 ASP A O 1
ATOM 1610 N N . SER A 1 201 ? 18.328 -8.702 -11.932 1.00 57.00 201 SER A N 1
ATOM 1611 C CA . SER A 1 201 ? 19.273 -7.868 -11.172 1.00 57.00 201 SER A CA 1
ATOM 1612 C C . SER A 1 201 ? 19.535 -8.358 -9.737 1.00 57.00 201 SER A C 1
ATOM 1614 O O . SER A 1 201 ? 20.391 -7.810 -9.047 1.00 57.00 201 SER A O 1
ATOM 1616 N N . THR A 1 202 ? 18.788 -9.359 -9.257 1.00 48.84 202 THR A N 1
ATOM 1617 C CA . THR A 1 202 ? 18.979 -9.968 -7.932 1.00 48.84 202 THR A CA 1
ATOM 1618 C C . THR A 1 202 ? 19.892 -11.193 -7.907 1.00 48.84 202 THR A C 1
ATOM 1620 O O . THR A 1 202 ? 20.373 -11.525 -6.824 1.00 48.84 202 THR A O 1
ATOM 1623 N N . GLU A 1 203 ? 20.155 -11.856 -9.041 1.00 39.91 203 GLU A N 1
ATOM 1624 C CA . GLU A 1 203 ? 21.035 -13.043 -9.083 1.00 39.91 203 GLU A CA 1
ATOM 1625 C C . GLU A 1 203 ? 22.469 -12.721 -9.535 1.00 39.91 203 GLU A C 1
ATOM 1627 O O . GLU A 1 203 ? 23.407 -13.425 -9.155 1.00 39.91 203 GLU A O 1
ATOM 1632 N N . GLY A 1 204 ? 22.668 -11.621 -10.263 1.00 35.06 204 GLY A N 1
ATOM 1633 C CA . GLY A 1 204 ? 23.984 -11.126 -10.658 1.00 35.06 204 GLY A CA 1
ATOM 1634 C C . GLY A 1 204 ? 24.561 -10.159 -9.633 1.00 35.06 204 GLY A C 1
ATOM 1635 O O . GLY A 1 204 ? 24.383 -8.951 -9.745 1.00 35.06 204 GLY A O 1
ATOM 1636 N N . GLY A 1 205 ? 25.302 -10.673 -8.652 1.00 36.59 205 GLY A N 1
ATOM 1637 C CA . GLY A 1 205 ? 26.299 -9.884 -7.925 1.00 36.59 205 GLY A CA 1
ATOM 1638 C C . GLY A 1 205 ? 27.481 -9.512 -8.825 1.00 36.59 205 GLY A C 1
ATOM 1639 O O . GLY A 1 205 ? 28.614 -9.818 -8.472 1.00 36.59 205 GLY A O 1
ATOM 1640 N N . GLU A 1 206 ? 27.213 -8.918 -9.987 1.00 32.97 206 GLU A N 1
ATOM 1641 C CA . GLU A 1 206 ? 28.224 -8.276 -10.813 1.00 32.97 206 GLU A CA 1
ATOM 1642 C C . GLU A 1 206 ? 28.132 -6.776 -10.567 1.00 32.97 206 GLU A C 1
ATOM 1644 O O . GLU A 1 206 ? 27.094 -6.126 -10.703 1.00 32.97 206 GLU A O 1
ATOM 1649 N N . GLU A 1 207 ? 29.245 -6.289 -10.049 1.00 38.00 207 GLU A N 1
ATOM 1650 C CA . GLU A 1 207 ? 29.567 -4.908 -9.794 1.00 38.00 207 GLU A CA 1
ATOM 1651 C C . GLU A 1 207 ? 29.409 -4.138 -11.111 1.00 38.00 207 GLU A C 1
ATOM 1653 O O . GLU A 1 207 ? 30.254 -4.236 -11.994 1.00 38.00 207 GLU A O 1
ATOM 1658 N N . GLU A 1 208 ? 28.355 -3.330 -11.247 1.00 33.81 208 GLU A N 1
ATOM 1659 C CA . GLU A 1 208 ? 28.569 -2.064 -11.944 1.00 33.81 208 GLU A CA 1
ATOM 1660 C C . GLU A 1 208 ? 29.422 -1.221 -10.996 1.00 33.81 208 GLU A C 1
ATOM 1662 O O . GLU A 1 208 ? 28.933 -0.568 -10.067 1.00 33.81 208 GLU A O 1
ATOM 1667 N N . GLU A 1 209 ? 30.734 -1.408 -11.158 1.00 33.50 209 GLU A N 1
ATOM 1668 C CA . GLU A 1 209 ? 31.753 -0.431 -10.827 1.00 33.50 209 GLU A CA 1
ATOM 1669 C C . GLU A 1 209 ? 31.347 0.869 -11.529 1.00 33.50 209 GLU A C 1
ATOM 1671 O O . GLU A 1 209 ? 31.524 1.027 -12.735 1.00 33.50 209 GLU A O 1
ATOM 1676 N N . ASP A 1 210 ? 30.770 1.800 -10.769 1.00 33.47 210 ASP A N 1
ATOM 1677 C CA . ASP A 1 210 ? 30.825 3.213 -11.125 1.00 33.47 210 ASP A CA 1
ATOM 1678 C C . ASP A 1 210 ? 32.313 3.613 -11.089 1.00 33.47 210 ASP A C 1
ATOM 1680 O O . ASP A 1 210 ? 32.830 4.105 -10.083 1.00 33.47 210 ASP A O 1
ATOM 1684 N N . GLU A 1 211 ? 33.029 3.332 -12.182 1.00 40.72 211 GLU A N 1
ATOM 1685 C CA . GLU A 1 211 ? 34.306 3.953 -12.520 1.00 40.72 211 GLU A CA 1
ATOM 1686 C C . GLU A 1 211 ? 34.060 5.444 -12.814 1.00 40.72 211 GLU A C 1
ATOM 1688 O O . GLU A 1 211 ? 34.040 5.884 -13.961 1.00 40.72 211 GLU A O 1
ATOM 1693 N N . GLU A 1 212 ? 33.897 6.252 -11.767 1.00 39.84 212 GLU A N 1
ATOM 1694 C CA . GLU A 1 212 ? 34.221 7.680 -11.823 1.00 39.84 212 GLU A CA 1
ATOM 1695 C C . GLU A 1 212 ? 35.409 7.959 -10.891 1.00 39.84 212 GLU A C 1
ATOM 1697 O O . GLU A 1 212 ? 35.273 8.316 -9.724 1.00 39.84 212 GLU A O 1
ATOM 1702 N N . GLU A 1 213 ? 36.582 7.677 -11.464 1.00 36.97 213 GLU A N 1
ATOM 1703 C CA . GLU A 1 213 ? 37.885 8.340 -11.319 1.00 36.97 213 GLU A CA 1
ATOM 1704 C C . GLU A 1 213 ? 38.231 9.000 -9.964 1.00 36.97 213 GLU A C 1
ATOM 1706 O O . GLU A 1 213 ? 37.762 10.080 -9.599 1.00 36.97 213 GLU A O 1
ATOM 1711 N N . GLU A 1 214 ? 39.195 8.380 -9.275 1.00 40.62 214 GLU A N 1
ATOM 1712 C CA . GLU A 1 214 ? 40.055 9.030 -8.288 1.00 40.62 214 GLU A CA 1
ATOM 1713 C C . GLU A 1 214 ? 40.866 10.192 -8.895 1.00 40.62 214 GLU A C 1
ATOM 1715 O O . GLU A 1 214 ? 41.519 10.050 -9.928 1.00 40.62 214 GLU A O 1
ATOM 1720 N N . GLY A 1 215 ? 40.946 11.296 -8.150 1.00 34.41 215 GLY A N 1
ATOM 1721 C CA . GLY A 1 215 ? 42.000 12.310 -8.244 1.00 34.41 215 GLY A CA 1
ATOM 1722 C C . GLY A 1 215 ? 41.566 13.580 -7.504 1.00 34.41 215 GLY A C 1
ATOM 1723 O O . GLY A 1 215 ? 40.617 14.231 -7.911 1.00 34.41 215 GLY A O 1
ATOM 1724 N N . GLU A 1 216 ? 42.138 14.024 -6.390 1.00 37.34 216 GLU A N 1
ATOM 1725 C CA . GLU A 1 216 ? 43.400 13.715 -5.732 1.00 37.34 216 GLU A CA 1
ATOM 1726 C C . GLU A 1 216 ? 43.244 13.999 -4.227 1.00 37.34 216 GLU A C 1
ATOM 1728 O O . GLU A 1 216 ? 42.592 14.966 -3.825 1.00 37.34 216 GLU A O 1
ATOM 1733 N N . ALA A 1 217 ? 43.871 13.174 -3.392 1.00 43.81 217 ALA A N 1
ATOM 1734 C CA . ALA A 1 217 ? 44.056 13.429 -1.971 1.00 43.81 217 ALA A CA 1
ATOM 1735 C C . ALA A 1 217 ? 45.550 13.623 -1.690 1.00 43.81 217 ALA A C 1
ATOM 1737 O O . ALA A 1 217 ? 46.280 12.639 -1.742 1.00 43.81 217 ALA A O 1
ATOM 1738 N N . PHE A 1 218 ? 45.981 14.855 -1.390 1.00 38.00 218 PHE A N 1
ATOM 1739 C CA . PHE A 1 218 ? 47.174 15.239 -0.600 1.00 38.00 218 PHE A CA 1
ATOM 1740 C C . PHE A 1 218 ? 47.317 16.781 -0.674 1.00 38.00 218 PHE A C 1
ATOM 1742 O O . PHE A 1 218 ? 47.049 17.340 -1.727 1.00 38.00 218 PHE A O 1
ATOM 1749 N N . GLU A 1 219 ? 47.660 17.581 0.337 1.00 35.25 219 GLU A N 1
ATOM 1750 C CA . GLU A 1 219 ? 48.278 17.384 1.653 1.00 35.25 219 GLU A CA 1
ATOM 1751 C C . GLU A 1 219 ? 47.636 18.321 2.684 1.00 35.25 219 GLU A C 1
ATOM 1753 O O . GLU A 1 219 ? 47.183 19.420 2.365 1.00 35.25 219 GLU A O 1
ATOM 1758 N N . ALA A 1 220 ? 47.627 17.869 3.935 1.00 43.53 220 ALA A N 1
ATOM 1759 C CA . ALA A 1 220 ? 47.520 18.741 5.089 1.00 43.53 220 ALA A CA 1
ATOM 1760 C C . ALA A 1 220 ? 48.900 19.360 5.345 1.00 43.53 220 ALA A C 1
ATOM 1762 O O . ALA A 1 220 ? 49.838 18.607 5.590 1.00 43.53 220 ALA A O 1
ATOM 1763 N N . ASP A 1 221 ? 48.995 20.689 5.336 1.00 40.81 221 ASP A N 1
ATOM 1764 C CA . ASP A 1 221 ? 50.083 21.395 6.012 1.00 40.81 221 ASP A CA 1
ATOM 1765 C C . ASP A 1 221 ? 49.535 21.976 7.317 1.00 40.81 221 ASP A C 1
ATOM 1767 O O . ASP A 1 221 ? 48.687 22.874 7.345 1.00 40.81 221 ASP A O 1
ATOM 1771 N N . GLU A 1 222 ? 49.988 21.355 8.403 1.00 45.78 222 GLU A N 1
ATOM 1772 C CA . GLU A 1 222 ? 50.150 21.984 9.703 1.00 45.78 222 GLU A CA 1
ATOM 1773 C C . GLU A 1 222 ? 51.244 23.047 9.551 1.00 45.78 222 GLU A C 1
ATOM 1775 O O . GLU A 1 222 ? 52.396 22.684 9.346 1.00 45.78 222 GLU A O 1
ATOM 1780 N N . ASP A 1 223 ? 50.905 24.327 9.688 1.00 42.66 223 ASP A N 1
ATOM 1781 C CA . ASP A 1 223 ? 51.892 25.333 10.081 1.00 42.66 223 ASP A CA 1
ATOM 1782 C C . ASP A 1 223 ? 51.360 26.103 11.293 1.00 42.66 223 ASP A C 1
ATOM 1784 O O . ASP A 1 223 ? 50.405 26.884 11.246 1.00 42.66 223 ASP A O 1
ATOM 1788 N N . ASP A 1 224 ? 51.984 25.721 12.398 1.00 45.69 224 ASP A N 1
ATOM 1789 C CA . ASP A 1 224 ? 52.174 26.414 13.656 1.00 45.69 224 ASP A CA 1
ATOM 1790 C C . ASP A 1 224 ? 52.969 27.699 13.376 1.00 45.69 224 ASP A C 1
ATOM 1792 O O . ASP A 1 224 ? 54.061 27.624 12.823 1.00 45.69 224 ASP A O 1
ATOM 1796 N N . ASP A 1 225 ? 52.434 28.863 13.738 1.00 44.97 225 ASP A N 1
ATOM 1797 C CA . ASP A 1 225 ? 53.247 30.064 13.946 1.00 44.97 225 ASP A CA 1
ATOM 1798 C C . ASP A 1 225 ? 52.587 30.913 15.044 1.00 44.97 225 ASP A C 1
ATOM 1800 O O . ASP A 1 225 ? 51.608 31.640 14.835 1.00 44.97 225 ASP A O 1
ATOM 1804 N N . ASP A 1 226 ? 53.137 30.730 16.246 1.00 46.41 226 ASP A N 1
ATOM 1805 C CA . ASP A 1 226 ? 53.232 31.724 17.312 1.00 46.41 226 ASP A CA 1
ATOM 1806 C C . ASP A 1 226 ? 53.709 33.073 16.743 1.00 46.41 226 ASP A C 1
ATOM 1808 O O . ASP A 1 226 ? 54.708 33.127 16.030 1.00 46.41 226 ASP A O 1
ATOM 1812 N N . ASP A 1 227 ? 53.064 34.170 17.142 1.00 47.03 227 ASP A N 1
ATOM 1813 C CA . ASP A 1 227 ? 53.811 35.340 17.615 1.00 47.03 227 ASP A CA 1
ATOM 1814 C C . ASP A 1 227 ? 52.897 36.254 18.450 1.00 47.03 227 ASP A C 1
ATOM 1816 O O . ASP A 1 227 ? 51.895 36.808 17.982 1.00 47.03 227 ASP A O 1
ATOM 1820 N N . ASP A 1 228 ? 53.279 36.357 19.724 1.00 48.84 228 ASP A N 1
ATOM 1821 C CA . ASP A 1 228 ? 52.960 37.429 20.661 1.00 48.84 228 ASP A CA 1
ATOM 1822 C C . ASP A 1 228 ? 53.289 38.805 20.047 1.00 48.84 228 ASP A C 1
ATOM 1824 O O . ASP A 1 228 ? 54.322 38.967 19.402 1.00 48.84 228 ASP A O 1
ATOM 1828 N N . ASP A 1 229 ? 52.466 39.822 20.313 1.00 47.91 229 ASP A N 1
ATOM 1829 C CA . ASP A 1 229 ? 52.964 41.001 21.036 1.00 47.91 229 ASP A CA 1
ATOM 1830 C C . ASP A 1 229 ? 51.835 41.969 21.434 1.00 47.91 229 ASP A C 1
ATOM 1832 O O . ASP A 1 229 ? 50.886 42.246 20.692 1.00 47.91 229 ASP A O 1
ATOM 1836 N N . ASP A 1 230 ? 52.004 42.455 22.661 1.00 48.41 230 ASP A N 1
ATOM 1837 C CA . ASP A 1 230 ? 51.282 43.491 23.390 1.00 48.41 230 ASP A CA 1
ATOM 1838 C C . ASP A 1 230 ? 51.090 44.808 22.608 1.00 48.41 230 ASP A C 1
ATOM 1840 O O . ASP A 1 230 ? 51.951 45.222 21.834 1.00 48.41 230 ASP A O 1
ATOM 1844 N N . ASP A 1 231 ? 50.007 45.538 22.905 1.00 51.22 231 ASP A N 1
ATOM 1845 C CA . ASP A 1 231 ? 50.164 46.874 23.506 1.00 51.22 231 ASP A CA 1
ATOM 1846 C C . ASP A 1 231 ? 48.835 47.452 24.038 1.00 51.22 231 ASP A C 1
ATOM 1848 O O . ASP A 1 231 ? 47.796 47.473 23.368 1.00 51.22 231 ASP A O 1
ATOM 1852 N N . ASP A 1 232 ? 48.934 47.930 25.279 1.00 54.47 232 ASP A N 1
ATOM 1853 C CA . ASP A 1 232 ? 48.017 48.785 26.035 1.00 54.47 232 ASP A CA 1
ATOM 1854 C C . ASP A 1 232 ? 47.681 50.107 25.303 1.00 54.47 232 ASP A C 1
ATOM 1856 O O . ASP A 1 232 ? 48.542 50.689 24.647 1.00 54.47 232 ASP A O 1
ATOM 1860 N N . ASP A 1 233 ? 46.460 50.638 25.477 1.00 52.28 233 ASP A N 1
ATOM 1861 C CA . ASP A 1 233 ? 46.224 51.952 26.123 1.00 52.28 233 ASP A CA 1
ATOM 1862 C C . ASP A 1 233 ? 44.741 52.415 26.035 1.00 52.28 233 ASP A C 1
ATOM 1864 O O . ASP A 1 233 ? 44.142 52.448 24.957 1.00 52.28 233 ASP A O 1
ATOM 1868 N N . ASP A 1 234 ? 44.242 52.868 27.199 1.00 44.41 234 ASP A N 1
ATOM 1869 C CA . ASP A 1 234 ? 43.031 53.671 27.536 1.00 44.41 234 ASP A CA 1
ATOM 1870 C C . ASP A 1 234 ? 41.625 53.010 27.591 1.00 44.41 234 ASP A C 1
ATOM 1872 O O . ASP A 1 234 ? 40.939 52.837 26.554 1.00 44.41 234 ASP A O 1
#

pLDDT: mean 82.4, std 19.5, range [32.97, 98.25]

Nearest PDB structures (foldseek):
  4z2m-assembly1_B  TM=8.879E-01  e=7.648E-16  Homo sapiens
  7xsx-assembly1_j  TM=8.651E-01  e=1.711E-14  Komagataella phaffii
  4kho-assembly1_A  TM=9.041E-01  e=3.777E-14  Thermochaetoides thermophila DSM 1495
  7xtd-assembly1_j  TM=8.560E-01  e=2.621E-14  Komagataella phaffii
  7xti-assembly1_j  TM=8.223E-01  e=2.183E-14  Komagataella phaffii

Secondary structure (DSSP, 8-state):
-PPPP-PPP--S--HHHHHHHHHHHHHHHHHHHHHHHHHHHHHHHHHH-TTS---------GGG-EEEESSSSEEEEEE-SSEEEE-SSSSPEEEEGGGEEEEEEE---TT-SEEEEEEEEPTTTPPTTS-SEEEEEEEEGGGHHHHHHHHHHTS---EEE-SS---HHHHHHHHTSGGGG-SB-TTS-B---GGGGGGGGGT-------------------------------